Protein AF-A0AAW0D4L8-F1 (afdb_monomer_lite)

Sequence (372 aa):
MRSFDEDPLTLAIAPPPNESPEERQVREEAEAEAQRVSDEIDEQIRKERENEKKKKKPVKLLLLGQSESGKTATLKNFQLTYARNEWLQERAAWKMVIFFNLVRNVNTIMDMLSREMSAASVPPPEYIGSSDDSSEDVSDGKPLLKFKEKHRLLKLRLGPLRRIQTDLEHRLGASALEPHSTPGSTAAPFGDGSDLDGRRHPSEFYINSNNGWKSALEKVKGTMRPARADINSGSLRKIRSVDDDISEVIAGCRDDMKAIWDDSTIREMLNRSKSRIEDSPGFFLNDVERIAVTDYQPTDDDIIRARLRTLGVQEYRITLDHGRAVGQEWRLYDVGGTRSTLAQSSQLKNVEIKTARFRPISCFNEKLAEGA

InterPro domains:
  IPR001019 Guanine nucleotide binding protein, alpha subunit [PF00503] (36-341)
  IPR001019 Guanine nucleotide binding protein, alpha subunit [PR00318] (60-75)
  IPR001019 Guanine nucleotide binding protein, alpha subunit [PR00318] (296-318)
  IPR001019 Guanine nucleotide binding protein, alpha subunit [PR00318] (330-347)
  IPR001019 Guanine nucleotide binding protein, alpha subunit [PS51882] (57-372)
  IPR001019 Guanine nucleotide binding protein, alpha subunit [PTHR10218] (21-340)
  IPR001019 Guanine nucleotide binding protein, alpha subunit [SM00275] (35-371)
  IPR011025 G protein alpha subunit, helical insertion [G3DSA:1.10.400.10] (236-309)
  IPR011025 G protein alpha subunit, helical insertion [SSF47895] (89-308)
  IPR027417 P-loop containing nucleoside triphosphate hydrolase [G3DSA:3.40.50.300] (24-97)
  IPR027417 P-loop containing nucleoside triphosphate hydrolase [G3DSA:3.40.50.300] (310-341)
  IPR027417 P-loop containing nucleoside triphosphate hydrolase [SSF52540] (49-345)

Structure (mmCIF, N/CA/C/O backbone):
data_AF-A0AAW0D4L8-F1
#
_entry.id   AF-A0AAW0D4L8-F1
#
loop_
_atom_site.group_PDB
_atom_site.id
_atom_site.type_symbol
_atom_site.label_atom_id
_atom_site.label_alt_id
_atom_site.label_comp_id
_atom_site.label_asym_id
_atom_site.label_entity_id
_atom_site.label_seq_id
_atom_site.pdbx_PDB_ins_code
_atom_site.Cartn_x
_atom_site.Cartn_y
_atom_site.Cartn_z
_atom_site.occupancy
_atom_site.B_iso_or_equiv
_atom_site.auth_seq_id
_atom_site.au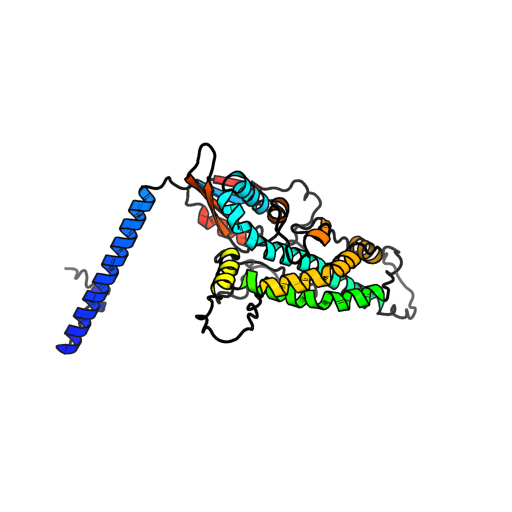th_comp_id
_atom_site.auth_asym_id
_atom_site.auth_atom_id
_atom_site.pdbx_PDB_model_num
ATOM 1 N N . MET A 1 1 ? -6.450 29.217 64.931 1.00 42.53 1 MET A N 1
ATOM 2 C CA . MET A 1 1 ? -7.614 28.742 64.153 1.00 42.53 1 MET A CA 1
ATOM 3 C C . MET A 1 1 ? -7.297 28.988 62.688 1.00 42.53 1 MET A C 1
ATOM 5 O O . MET A 1 1 ? -7.141 30.138 62.315 1.00 42.53 1 MET A O 1
ATOM 9 N N . ARG A 1 2 ? -7.014 27.923 61.927 1.00 39.25 2 ARG A N 1
ATOM 10 C CA . ARG A 1 2 ? -6.574 27.979 60.522 1.00 39.25 2 ARG A CA 1
ATOM 11 C C . ARG A 1 2 ? -7.786 28.275 59.628 1.00 39.25 2 ARG A C 1
ATOM 13 O O . ARG A 1 2 ? -8.752 27.524 59.718 1.00 39.25 2 ARG A O 1
ATOM 20 N N . SER A 1 3 ? -7.732 29.316 58.795 1.00 48.03 3 SER A N 1
ATOM 21 C CA . SER A 1 3 ? -8.667 29.503 57.676 1.00 48.03 3 SER A CA 1
ATOM 22 C C . SER A 1 3 ? -8.282 28.516 56.575 1.00 48.03 3 SER A C 1
ATOM 24 O O . SER A 1 3 ? -7.427 28.793 55.736 1.00 48.03 3 SER A O 1
ATOM 26 N N . PHE A 1 4 ? -8.815 27.307 56.685 1.00 46.78 4 PHE A N 1
ATOM 27 C CA . PHE A 1 4 ? -8.822 26.340 55.601 1.00 46.78 4 PHE A CA 1
ATOM 28 C C . PHE A 1 4 ? -9.819 26.811 54.528 1.00 46.78 4 PHE A C 1
ATOM 30 O O . PHE A 1 4 ? -10.915 27.246 54.871 1.00 46.78 4 PHE A O 1
ATOM 37 N N . ASP A 1 5 ? -9.409 26.677 53.268 1.00 48.94 5 ASP A N 1
ATOM 38 C CA . ASP A 1 5 ? -10.280 26.413 52.116 1.00 48.94 5 ASP A CA 1
ATOM 39 C C . ASP A 1 5 ? -11.125 27.561 51.528 1.00 48.94 5 ASP A C 1
ATOM 41 O O . ASP A 1 5 ? -12.344 27.458 51.442 1.00 48.94 5 ASP A O 1
ATOM 45 N N . GLU A 1 6 ? -10.488 28.596 50.970 1.00 59.12 6 GLU A N 1
ATOM 46 C CA . GLU A 1 6 ? -11.027 29.183 49.729 1.00 59.12 6 GLU A CA 1
ATOM 47 C C . GLU A 1 6 ? -10.341 28.477 48.558 1.00 59.12 6 GLU A C 1
ATOM 49 O O . GLU A 1 6 ? -9.222 28.806 48.163 1.00 59.12 6 GLU A O 1
ATOM 54 N N . ASP A 1 7 ? -10.982 27.414 48.075 1.00 71.69 7 ASP A N 1
ATOM 55 C CA . ASP A 1 7 ? -10.530 26.665 46.909 1.00 71.69 7 ASP A CA 1
ATOM 56 C C . ASP A 1 7 ? -10.407 27.625 45.703 1.00 71.69 7 ASP A C 1
ATOM 58 O O . ASP A 1 7 ? -11.381 28.309 45.368 1.00 71.69 7 ASP A O 1
ATOM 62 N N . PRO A 1 8 ? -9.241 27.715 45.034 1.00 67.62 8 PRO A N 1
ATOM 63 C CA . PRO A 1 8 ? -9.041 28.598 43.884 1.00 67.62 8 PRO A CA 1
ATOM 64 C C . PRO A 1 8 ? -10.043 28.352 42.746 1.00 67.62 8 PRO A C 1
ATOM 66 O O . PRO A 1 8 ? -10.341 29.280 41.995 1.00 67.62 8 PRO A O 1
ATOM 69 N N . LEU A 1 9 ? -10.602 27.140 42.634 1.00 58.31 9 LEU A N 1
ATOM 70 C CA . LEU A 1 9 ? -11.694 26.851 41.698 1.00 58.31 9 LEU A CA 1
ATOM 71 C C . LEU A 1 9 ? -12.998 27.552 42.098 1.00 58.31 9 LEU A C 1
ATOM 73 O O . LEU A 1 9 ? -13.718 28.039 41.234 1.00 58.31 9 LEU A O 1
ATOM 77 N N . THR A 1 10 ? -13.276 27.669 43.396 1.00 65.38 10 THR A N 1
ATOM 78 C CA . THR A 1 10 ? -14.478 28.344 43.907 1.00 65.38 10 THR A CA 1
ATOM 79 C C . THR A 1 10 ? -14.427 29.847 43.631 1.00 65.38 10 THR A C 1
ATOM 81 O O . THR A 1 10 ? -15.435 30.436 43.253 1.00 65.38 10 THR A O 1
ATOM 84 N N . LEU A 1 11 ? -13.245 30.464 43.735 1.00 65.19 11 LEU A N 1
ATOM 85 C CA . LEU A 1 11 ? -13.040 31.874 43.382 1.00 65.19 11 LEU A CA 1
ATOM 86 C C . LEU A 1 11 ? -13.100 32.125 41.867 1.00 65.19 11 LEU A C 1
ATOM 88 O O . LEU A 1 11 ? -13.545 33.188 41.445 1.00 65.19 11 LEU A O 1
ATOM 92 N N . ALA A 1 12 ? -12.677 31.158 41.047 1.00 62.28 12 ALA A N 1
ATOM 93 C CA . ALA A 1 12 ? -12.709 31.266 39.587 1.00 62.28 12 ALA A CA 1
ATOM 94 C C . ALA A 1 12 ? -14.119 31.105 38.988 1.00 62.28 12 ALA A C 1
ATOM 96 O O . ALA A 1 12 ? -14.378 31.621 37.904 1.00 62.28 12 ALA A O 1
ATOM 97 N N . ILE A 1 13 ? -15.012 30.393 39.684 1.00 67.81 13 ILE A N 1
ATOM 98 C CA . ILE A 1 13 ? -16.406 30.143 39.272 1.00 67.81 13 ILE A CA 1
ATOM 99 C C . ILE A 1 13 ? -17.373 31.134 39.960 1.00 67.81 13 ILE A C 1
ATOM 101 O O . ILE A 1 13 ? -18.566 31.164 39.666 1.00 67.81 13 ILE A O 1
ATOM 105 N N . ALA A 1 14 ? -16.878 31.974 40.877 1.00 69.44 14 ALA A N 1
ATOM 106 C CA . ALA A 1 14 ? -17.702 32.947 41.583 1.00 69.44 14 ALA A CA 1
ATOM 107 C C . ALA A 1 14 ? -18.291 34.000 40.617 1.00 69.44 14 ALA A C 1
ATOM 109 O O . ALA A 1 14 ? -17.578 34.495 39.738 1.00 69.44 14 ALA A O 1
ATOM 110 N N . PRO A 1 15 ? -19.568 34.393 40.792 1.00 69.75 15 PRO A N 1
ATOM 111 C CA . PRO A 1 15 ? -20.184 35.440 39.988 1.00 69.75 15 PRO A CA 1
ATOM 112 C C . PRO A 1 15 ? -19.391 36.755 40.056 1.00 69.75 15 PRO A C 1
ATOM 114 O O . PRO A 1 15 ? -18.914 37.119 41.139 1.00 69.75 15 PRO A O 1
ATOM 117 N N . PRO A 1 16 ? -19.286 37.518 38.953 1.00 72.50 16 PRO A N 1
ATOM 118 C CA . PRO A 1 16 ? -18.664 38.833 38.979 1.00 72.50 16 PRO A CA 1
ATOM 119 C C . PRO A 1 16 ? -19.407 39.760 39.958 1.00 72.50 16 PRO A C 1
ATOM 121 O O . PRO A 1 16 ? -20.636 39.832 39.921 1.00 72.50 16 PRO A O 1
ATOM 124 N N . PRO A 1 17 ? -18.703 40.532 40.804 1.00 67.38 17 PRO A N 1
ATOM 125 C CA . PRO A 1 17 ? -19.337 41.330 41.857 1.00 67.38 17 PRO A CA 1
ATOM 126 C C . PRO A 1 17 ? -20.242 42.477 41.357 1.00 67.38 17 PRO A C 1
ATOM 128 O O . PRO A 1 17 ? -20.988 43.030 42.158 1.00 67.38 17 PRO A O 1
ATOM 131 N N . ASN A 1 18 ? -20.208 42.818 40.060 1.00 71.94 18 ASN A N 1
ATOM 132 C CA . ASN A 1 18 ? -20.979 43.907 39.435 1.00 71.94 18 ASN A CA 1
ATOM 133 C C . ASN A 1 18 ? -21.810 43.438 38.214 1.00 71.94 18 ASN A C 1
ATOM 135 O O . ASN A 1 18 ? -21.936 44.177 37.241 1.00 71.94 18 ASN A O 1
ATOM 139 N N . GLU A 1 19 ? -22.331 42.209 38.228 1.00 73.44 19 GLU A N 1
ATOM 140 C CA . GLU A 1 19 ? -23.134 41.644 37.128 1.00 73.44 19 GLU A CA 1
ATOM 141 C C . GLU A 1 19 ? -24.542 42.278 37.050 1.00 73.44 19 GLU A C 1
ATOM 143 O O . GLU A 1 19 ? -25.237 42.415 38.063 1.00 73.44 19 GLU A O 1
ATOM 148 N N . SER A 1 20 ? -24.981 42.674 35.850 1.00 79.81 20 SER A N 1
ATOM 149 C CA . SER A 1 20 ? -26.353 43.143 35.611 1.00 79.81 20 SER A CA 1
ATOM 150 C C . SER A 1 20 ? -27.364 41.978 35.590 1.00 79.81 20 SER A C 1
ATOM 152 O O . SER A 1 20 ? -26.987 40.829 35.348 1.00 79.81 20 SER A O 1
ATOM 154 N N . PRO A 1 21 ? -28.673 42.228 35.806 1.00 79.12 21 PRO A N 1
ATOM 155 C CA . PRO A 1 21 ? -29.685 41.165 35.781 1.00 79.12 21 PRO A CA 1
ATOM 156 C C . PRO A 1 21 ? -29.756 40.391 34.454 1.00 79.12 21 PRO A C 1
ATOM 158 O O . PRO A 1 21 ? -30.092 39.209 34.463 1.00 79.12 21 PRO A O 1
ATOM 161 N N . GLU A 1 22 ? -29.436 41.044 33.333 1.00 78.31 22 GLU A N 1
ATOM 162 C CA . GLU A 1 22 ? -29.430 40.432 31.997 1.00 78.31 22 GLU A CA 1
ATOM 163 C C . GLU A 1 22 ? -28.197 39.539 31.788 1.00 78.31 22 GLU A C 1
ATOM 165 O O . GLU A 1 22 ? -28.322 38.414 31.309 1.00 78.31 22 GLU A O 1
ATOM 170 N N . GLU A 1 23 ? -27.012 39.985 32.216 1.00 78.88 23 GLU A N 1
ATOM 171 C CA . GLU A 1 23 ? -25.775 39.187 32.150 1.00 78.88 23 GLU A CA 1
ATOM 172 C C . GLU A 1 23 ? -25.870 37.924 33.016 1.00 78.88 23 GLU A C 1
ATOM 174 O O . GLU A 1 23 ? -25.444 36.846 32.595 1.00 78.88 23 GLU A O 1
ATOM 179 N N . ARG A 1 24 ? -26.532 38.034 34.174 1.00 77.19 24 ARG A N 1
ATOM 180 C CA . ARG A 1 24 ? -26.807 36.899 35.056 1.00 77.19 24 ARG A CA 1
ATOM 181 C C . ARG A 1 24 ? -27.687 35.838 34.395 1.00 77.19 24 ARG A C 1
ATOM 183 O O . ARG A 1 24 ? -27.410 34.653 34.554 1.00 77.19 24 ARG A O 1
ATOM 190 N N . GLN A 1 25 ? -28.722 36.240 33.652 1.00 80.94 25 GLN A N 1
ATOM 191 C CA . GLN A 1 25 ? -29.578 35.294 32.926 1.00 80.94 25 GLN A CA 1
ATOM 192 C C . GLN A 1 25 ? -28.802 34.547 31.842 1.00 80.94 25 GLN A C 1
ATOM 194 O O . GLN A 1 25 ? -28.893 33.328 31.772 1.00 80.94 25 GLN A O 1
ATOM 199 N N . VAL A 1 26 ? -27.985 35.249 31.052 1.00 84.12 26 VAL A N 1
ATOM 200 C CA . VAL A 1 26 ? -27.168 34.619 30.002 1.00 84.12 26 VAL A CA 1
ATOM 201 C C . VAL A 1 26 ? -26.173 33.616 30.594 1.00 84.12 26 VAL A C 1
ATOM 203 O O . VAL A 1 26 ? -25.973 32.542 30.029 1.00 84.12 26 VAL A O 1
ATOM 206 N N . ARG A 1 27 ? -25.568 33.929 31.747 1.00 81.56 27 ARG A N 1
ATOM 207 C CA . ARG A 1 27 ? -24.672 33.004 32.452 1.00 81.56 27 ARG A CA 1
ATOM 208 C C . ARG A 1 27 ? -25.416 31.788 32.998 1.00 81.56 27 ARG A C 1
ATOM 210 O O . ARG A 1 27 ? -24.957 30.674 32.779 1.00 81.56 27 ARG A O 1
ATOM 217 N N . GLU A 1 28 ? -26.552 31.985 33.666 1.00 83.19 28 GLU A N 1
ATOM 218 C CA . GLU A 1 28 ? -27.377 30.884 34.184 1.00 83.19 28 GLU A CA 1
ATOM 219 C C . GLU A 1 28 ? -27.881 29.977 33.042 1.00 83.19 28 GLU A C 1
ATOM 221 O O . GLU A 1 28 ? -27.873 28.754 33.178 1.00 83.19 28 GLU A O 1
ATOM 226 N N . GLU A 1 29 ? -28.241 30.545 31.886 1.00 85.94 29 GLU A N 1
ATOM 227 C CA . GLU A 1 29 ? -28.607 29.793 30.678 1.00 85.94 29 GLU A CA 1
ATOM 228 C C . GLU A 1 29 ? -27.419 29.018 30.091 1.00 85.94 29 GLU A C 1
ATOM 230 O O . GLU A 1 29 ? -27.564 27.844 29.744 1.00 85.94 29 GLU A O 1
ATOM 235 N N . ALA A 1 30 ? -26.232 29.629 30.024 1.00 86.25 30 ALA A N 1
ATOM 236 C CA . ALA A 1 30 ? -25.016 28.976 29.544 1.00 86.25 30 ALA A CA 1
ATOM 237 C C . ALA A 1 30 ? -24.530 27.866 30.493 1.00 86.25 30 ALA A C 1
ATOM 239 O O . ALA A 1 30 ? -24.117 26.803 30.031 1.00 86.25 30 ALA A O 1
ATOM 240 N N . GLU A 1 31 ? -24.605 28.076 31.811 1.00 85.88 31 GLU A N 1
ATOM 241 C CA . GLU A 1 31 ? -24.310 27.064 32.834 1.00 85.88 31 GLU A CA 1
ATOM 242 C C . GLU A 1 31 ? -25.312 25.902 32.749 1.00 85.88 31 GLU A C 1
ATOM 244 O O . GLU A 1 31 ? -24.909 24.738 32.783 1.00 85.88 31 GLU A O 1
ATOM 249 N N . ALA A 1 32 ? -26.604 26.191 32.554 1.00 88.44 32 ALA A N 1
ATOM 250 C CA . ALA A 1 32 ? -27.628 25.168 32.359 1.00 88.44 32 ALA A CA 1
ATOM 251 C C . ALA A 1 32 ? -27.422 24.373 31.056 1.00 88.44 32 ALA A C 1
ATOM 253 O O . ALA A 1 32 ? -27.584 23.149 31.046 1.00 88.44 32 ALA A O 1
ATOM 254 N N . GLU A 1 33 ? -27.035 25.032 29.959 1.00 89.81 33 GLU A N 1
ATOM 255 C CA . GLU A 1 33 ? -26.703 24.352 28.705 1.00 89.81 33 GLU A CA 1
ATOM 256 C C . GLU A 1 33 ? -25.435 23.499 28.842 1.00 89.81 33 GLU A C 1
ATOM 258 O O . GLU A 1 33 ? -25.432 22.344 28.410 1.00 89.81 33 GLU A O 1
ATOM 263 N N . ALA A 1 34 ? -24.390 24.017 29.493 1.00 87.19 34 ALA A N 1
ATOM 264 C CA . ALA A 1 34 ? -23.160 23.279 29.761 1.00 87.19 34 ALA A CA 1
ATOM 265 C C . ALA A 1 34 ? -23.415 22.049 30.645 1.00 87.19 34 ALA A C 1
ATOM 267 O O . ALA A 1 34 ? -22.921 20.964 30.333 1.00 87.19 34 ALA A O 1
ATOM 268 N N . GLN A 1 35 ? -24.237 22.185 31.691 1.00 88.38 35 GLN A N 1
ATOM 269 C CA . GLN A 1 35 ? -24.635 21.063 32.540 1.00 88.38 35 GLN A CA 1
ATOM 270 C C . GLN A 1 35 ? -25.405 20.013 31.734 1.00 88.38 35 GLN A C 1
ATOM 272 O O . GLN A 1 35 ? -25.097 18.829 31.829 1.00 88.38 35 GLN A O 1
ATOM 277 N N . ARG A 1 36 ? -26.340 20.433 30.870 1.00 93.94 36 ARG A N 1
ATOM 278 C CA . ARG A 1 36 ? -27.078 19.516 29.988 1.00 93.94 36 ARG A CA 1
ATOM 279 C C . ARG A 1 36 ? -26.142 18.747 29.048 1.00 93.94 36 ARG A C 1
ATOM 281 O O . ARG A 1 36 ? -26.317 17.544 28.876 1.00 93.94 36 ARG A O 1
ATOM 288 N N . VAL A 1 37 ? -25.157 19.421 28.447 1.00 92.62 37 VAL A N 1
ATOM 289 C CA . VAL A 1 37 ? -24.149 18.775 27.587 1.00 92.62 37 VAL A CA 1
ATOM 290 C C . VAL A 1 37 ? -23.281 17.803 28.394 1.00 92.62 37 VAL A C 1
ATOM 292 O O . VAL A 1 37 ? -23.029 16.693 27.928 1.00 92.62 37 VAL A O 1
ATOM 295 N N . SER A 1 38 ? -22.858 18.178 29.606 1.00 92.00 38 SER A N 1
ATOM 296 C CA . SER A 1 38 ? -22.090 17.298 30.498 1.00 92.00 38 SER A CA 1
ATOM 297 C C . SER A 1 38 ? -22.877 16.041 30.864 1.00 92.00 38 SER A C 1
ATOM 299 O O . SER A 1 38 ? -22.356 14.935 30.728 1.00 92.00 38 SER A O 1
ATOM 301 N N . ASP A 1 39 ? -24.143 16.194 31.257 1.00 93.19 39 ASP A N 1
ATOM 302 C CA . ASP A 1 39 ? -25.018 15.079 31.622 1.00 93.19 39 ASP A CA 1
ATOM 303 C C . ASP A 1 39 ? -25.246 14.131 30.431 1.00 93.19 39 ASP A C 1
ATOM 305 O O . ASP A 1 39 ? -25.254 12.907 30.593 1.00 93.19 39 ASP A O 1
ATOM 309 N N . GLU A 1 40 ? -25.386 14.674 29.215 1.00 94.56 40 GLU A N 1
ATOM 310 C CA . GLU A 1 40 ? -25.509 13.875 27.993 1.00 94.56 40 GLU A CA 1
ATOM 311 C C . GLU A 1 40 ? -24.220 13.097 27.683 1.00 94.56 40 GLU A C 1
ATOM 313 O O . GLU A 1 40 ? -24.280 11.905 27.361 1.00 94.56 40 GLU A O 1
ATOM 318 N N . ILE A 1 41 ? -23.051 13.728 27.827 1.00 92.31 41 ILE A N 1
ATOM 319 C CA . ILE A 1 41 ? -21.749 13.066 27.666 1.00 92.31 41 ILE A CA 1
ATOM 320 C C . ILE A 1 41 ? -21.588 11.947 28.702 1.00 92.31 41 ILE A C 1
ATOM 322 O O . ILE A 1 41 ? -21.221 10.823 28.346 1.00 92.31 41 ILE A O 1
ATOM 326 N N . ASP A 1 42 ? -21.907 12.209 29.968 1.00 92.25 42 ASP A N 1
ATOM 327 C CA . ASP A 1 42 ? -21.822 11.216 31.039 1.00 92.25 42 ASP A CA 1
ATOM 328 C C . ASP A 1 42 ? -22.777 10.040 30.801 1.00 92.25 42 ASP A C 1
ATOM 330 O O . ASP A 1 42 ? -22.412 8.874 31.015 1.00 92.25 42 ASP A O 1
ATOM 334 N N . GLU A 1 43 ? -23.984 10.302 30.290 1.00 93.62 43 GLU A N 1
ATOM 335 C CA . GLU A 1 43 ? -24.916 9.246 29.907 1.00 93.62 43 GLU A CA 1
ATOM 336 C C . GLU A 1 43 ? -24.373 8.402 28.741 1.00 93.62 43 GLU A C 1
ATOM 338 O O . GLU A 1 43 ? -24.478 7.167 28.777 1.00 93.62 43 GLU A O 1
ATOM 343 N N . GLN A 1 44 ? -23.759 9.031 27.732 1.00 91.25 44 GLN A N 1
ATOM 344 C CA . GLN A 1 44 ? -23.108 8.331 26.619 1.00 91.25 44 GLN A CA 1
ATOM 345 C C . GLN A 1 44 ? -21.951 7.451 27.107 1.00 91.25 44 GLN A C 1
ATOM 347 O O . GLN A 1 44 ? -21.917 6.261 26.781 1.00 91.25 44 GLN A O 1
ATOM 352 N N . ILE A 1 45 ? -21.066 7.978 27.960 1.00 90.12 45 ILE A N 1
ATOM 353 C CA . ILE A 1 45 ? -19.947 7.229 28.555 1.00 90.12 45 ILE A CA 1
ATOM 354 C C . ILE A 1 45 ? -20.466 6.047 29.381 1.00 90.12 45 ILE A C 1
ATOM 356 O O . ILE A 1 45 ? -19.914 4.941 29.325 1.00 90.12 45 ILE A O 1
ATOM 360 N N . ARG A 1 46 ? -21.544 6.242 30.152 1.00 89.19 46 ARG A N 1
ATOM 361 C CA . ARG A 1 46 ? -22.166 5.167 30.936 1.00 89.19 46 ARG A CA 1
ATOM 362 C C . ARG A 1 46 ? -22.709 4.064 30.029 1.00 89.19 46 ARG A C 1
ATOM 364 O O . ARG A 1 46 ? -22.404 2.893 30.265 1.00 89.19 46 ARG A O 1
ATOM 371 N N . LYS A 1 47 ? -23.468 4.424 28.987 1.00 88.50 47 LYS A N 1
ATOM 372 C CA . LYS A 1 47 ? -23.996 3.471 27.993 1.00 88.50 47 LYS A CA 1
ATOM 373 C C . LYS A 1 47 ? -22.864 2.720 27.290 1.00 88.50 47 LYS A C 1
ATOM 375 O O . LYS A 1 47 ? -22.957 1.504 27.115 1.00 88.50 47 LYS A O 1
ATOM 380 N N . GLU A 1 48 ? -21.780 3.404 26.931 1.00 83.31 48 GLU A N 1
ATOM 381 C CA . GLU A 1 48 ? -20.605 2.786 26.316 1.00 83.31 48 GLU A CA 1
ATOM 382 C C . GLU A 1 48 ? -19.940 1.780 27.262 1.00 83.31 48 GLU A C 1
ATOM 384 O O . GLU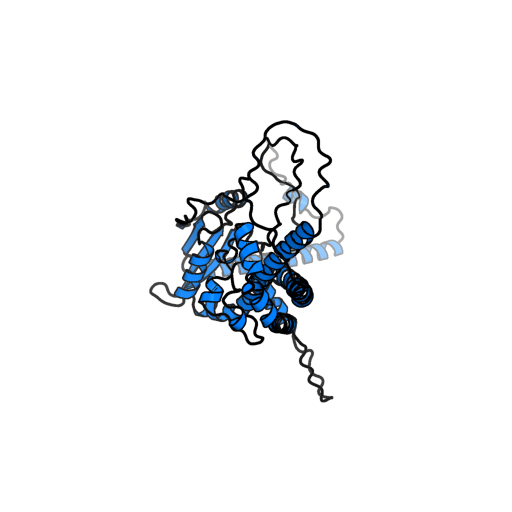 A 1 48 ? -19.778 0.618 26.885 1.00 83.31 48 GLU A O 1
ATOM 389 N N . ARG A 1 49 ? -19.679 2.151 28.525 1.00 82.19 49 ARG A N 1
ATOM 390 C CA . ARG A 1 49 ? -19.134 1.223 29.536 1.00 82.19 49 ARG A CA 1
ATOM 391 C C . ARG A 1 49 ? -20.028 0.011 29.765 1.00 82.19 49 ARG A C 1
ATOM 393 O O . ARG A 1 49 ? -19.523 -1.094 29.954 1.00 82.19 49 ARG A O 1
ATOM 400 N N . GLU A 1 50 ? -21.345 0.187 29.810 1.00 83.25 50 GLU A N 1
ATOM 401 C CA . GLU A 1 50 ? -22.280 -0.932 29.967 1.00 83.25 50 GLU A CA 1
ATOM 402 C C . GLU A 1 50 ? -22.247 -1.874 28.761 1.00 83.25 50 GLU A C 1
ATOM 404 O O . GLU A 1 50 ? -22.245 -3.097 28.927 1.00 83.25 50 GLU A O 1
ATOM 409 N N . ASN A 1 51 ? -22.161 -1.321 27.553 1.00 78.56 51 ASN A N 1
ATOM 410 C CA . ASN A 1 51 ? -22.003 -2.101 26.332 1.00 78.56 51 ASN A CA 1
ATOM 411 C C . ASN A 1 51 ? -20.642 -2.805 26.271 1.00 78.56 51 ASN A C 1
ATOM 413 O O . ASN A 1 51 ? -20.574 -3.952 25.833 1.00 78.56 51 ASN A O 1
ATOM 417 N N . GLU A 1 52 ? -19.567 -2.179 26.749 1.00 73.81 52 GLU A N 1
ATOM 418 C CA . GLU A 1 52 ? -18.249 -2.808 26.869 1.00 73.81 52 GLU A CA 1
ATOM 419 C C . GLU A 1 52 ? -18.234 -3.939 27.900 1.00 73.81 52 GLU A C 1
ATOM 421 O O . GLU A 1 52 ? -17.666 -4.995 27.632 1.00 73.81 52 GLU A O 1
ATOM 426 N N . LYS A 1 53 ? -18.910 -3.773 29.045 1.00 75.12 53 LYS A N 1
ATOM 427 C CA . LYS A 1 53 ? -19.042 -4.827 30.069 1.00 75.12 53 LYS A CA 1
ATOM 428 C C . LYS A 1 53 ? -19.790 -6.059 29.556 1.00 75.12 53 LYS A C 1
ATOM 430 O O . LYS A 1 53 ? -19.507 -7.166 30.004 1.00 75.12 53 LYS A O 1
ATOM 435 N N . LYS A 1 54 ? -20.743 -5.873 28.635 1.00 75.94 54 LYS A N 1
ATOM 436 C CA . LYS A 1 54 ? -21.485 -6.968 27.984 1.00 75.94 54 LYS A CA 1
ATOM 437 C C . LYS A 1 54 ? -20.648 -7.707 26.932 1.00 75.94 54 LYS A C 1
ATOM 439 O O . LYS A 1 54 ? -20.953 -8.856 26.616 1.00 75.94 54 LYS A O 1
ATOM 444 N N . LYS A 1 55 ? -19.606 -7.077 26.379 1.00 75.44 55 LYS A N 1
ATOM 445 C CA . LYS A 1 55 ? -18.716 -7.693 25.387 1.00 75.44 55 LYS A CA 1
ATOM 446 C C . LYS A 1 55 ? -17.684 -8.587 26.076 1.00 75.44 55 LYS A C 1
ATOM 448 O O . LYS A 1 55 ? -17.203 -8.305 27.171 1.00 75.44 55 LYS A O 1
ATOM 453 N N . LYS A 1 56 ? -17.303 -9.681 25.409 1.00 79.00 56 LYS A N 1
ATOM 454 C CA . LYS A 1 56 ? -16.156 -10.487 25.847 1.00 79.00 56 LYS A CA 1
ATOM 455 C C . LYS A 1 56 ? -14.903 -9.613 25.803 1.00 79.00 56 LYS A C 1
ATOM 457 O O . LYS A 1 56 ? -14.692 -8.900 24.824 1.00 79.00 56 LYS A O 1
ATOM 462 N N . LYS A 1 57 ? -14.064 -9.686 26.843 1.00 83.56 57 LYS A N 1
ATOM 463 C CA . LYS A 1 57 ? -12.793 -8.947 26.876 1.00 83.56 57 LYS A CA 1
ATOM 464 C C . LYS A 1 57 ? -11.961 -9.300 25.631 1.00 83.56 57 LYS A C 1
ATOM 466 O O . LYS A 1 57 ? -11.835 -10.490 25.330 1.00 83.56 57 LYS A O 1
ATOM 471 N N . PRO A 1 58 ? -11.404 -8.313 24.910 1.00 87.25 58 PRO A N 1
ATOM 472 C CA . PRO A 1 58 ? -10.619 -8.572 23.711 1.00 87.25 58 PRO A CA 1
ATOM 473 C C . PRO A 1 58 ? -9.309 -9.284 24.053 1.00 87.25 58 PRO A C 1
ATOM 475 O O . PRO A 1 58 ? -8.667 -8.976 25.061 1.00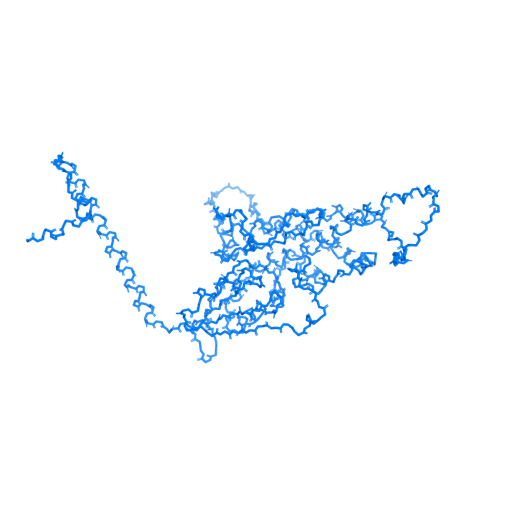 87.25 58 PRO A O 1
ATOM 478 N N . VAL A 1 59 ? -8.875 -10.196 23.184 1.00 89.38 59 VAL A N 1
ATOM 479 C CA . VAL A 1 59 ? -7.549 -10.818 23.284 1.00 89.38 59 VAL A CA 1
ATOM 480 C C . VAL A 1 59 ? -6.528 -9.866 22.674 1.00 89.38 59 VAL A C 1
ATOM 482 O O . VAL A 1 59 ? -6.623 -9.531 21.497 1.00 89.38 59 VAL A O 1
ATOM 485 N N . LYS A 1 60 ? -5.546 -9.426 23.460 1.00 88.81 60 LYS A N 1
ATOM 486 C CA . LYS A 1 60 ? -4.518 -8.479 23.010 1.00 88.81 60 LYS A CA 1
ATOM 487 C C . LYS A 1 60 ? -3.209 -9.204 22.700 1.00 88.81 60 LYS A C 1
ATOM 489 O O . LYS A 1 60 ? -2.704 -9.952 23.541 1.00 88.81 60 LYS A O 1
ATOM 494 N N . LEU A 1 61 ? -2.660 -8.971 21.508 1.00 88.44 61 LEU A N 1
ATOM 495 C CA . LEU A 1 61 ? -1.416 -9.578 21.031 1.00 88.44 61 LEU A CA 1
ATOM 496 C C . LEU A 1 61 ? -0.463 -8.504 20.491 1.00 88.44 61 LEU A C 1
ATOM 498 O O . LEU A 1 61 ? -0.799 -7.782 19.561 1.00 88.44 61 LEU A O 1
ATOM 502 N N . LEU A 1 62 ? 0.741 -8.427 21.047 1.00 86.56 62 LEU A N 1
ATOM 503 C CA . LEU A 1 62 ? 1.816 -7.548 20.595 1.00 86.56 62 LEU A CA 1
ATOM 504 C C . LEU A 1 62 ? 2.790 -8.322 19.707 1.00 86.56 62 LEU A C 1
ATOM 506 O O . LEU A 1 62 ? 3.350 -9.334 20.137 1.00 86.56 62 LEU A O 1
ATOM 510 N N . LEU A 1 63 ? 3.015 -7.835 18.489 1.00 85.38 63 LEU A N 1
ATOM 511 C CA . LEU A 1 63 ? 3.980 -8.395 17.548 1.00 85.38 63 LEU A CA 1
ATOM 512 C C . LEU A 1 63 ? 5.286 -7.595 17.636 1.00 85.38 63 LEU A C 1
ATOM 514 O O . LEU A 1 63 ? 5.324 -6.405 17.329 1.00 85.38 63 LEU A O 1
ATOM 518 N N . LEU A 1 64 ? 6.371 -8.255 18.044 1.00 82.12 64 LEU A N 1
ATOM 519 C CA . LEU A 1 64 ? 7.706 -7.662 18.161 1.00 82.12 64 LEU A CA 1
ATOM 520 C C . LEU A 1 64 ? 8.703 -8.379 17.253 1.00 82.12 64 LEU A C 1
ATOM 522 O O . LEU A 1 64 ? 8.653 -9.593 17.092 1.00 82.12 64 LEU A O 1
ATOM 526 N N . GLY A 1 65 ? 9.648 -7.640 16.685 1.00 75.00 65 GLY A N 1
ATOM 527 C CA . GLY A 1 65 ? 10.685 -8.188 15.811 1.00 75.00 65 GLY A CA 1
ATOM 528 C C . GLY A 1 65 ? 11.320 -7.094 14.964 1.00 75.00 65 GLY A C 1
ATOM 529 O O . GLY A 1 65 ? 10.734 -6.020 14.814 1.00 75.00 65 GLY A O 1
ATOM 530 N N . GLN A 1 66 ? 12.486 -7.371 14.385 1.00 73.81 66 GLN A N 1
ATOM 531 C CA . GLN A 1 66 ? 13.163 -6.453 13.460 1.00 73.81 66 GLN A CA 1
ATOM 532 C C . GLN A 1 66 ? 12.290 -6.105 12.242 1.00 73.81 66 GLN A C 1
ATOM 534 O O . GLN A 1 66 ? 11.273 -6.770 11.979 1.00 73.81 66 GLN A O 1
ATOM 539 N N . SER A 1 67 ? 12.659 -5.063 11.493 1.00 69.94 67 SER A N 1
ATOM 540 C CA . SER A 1 67 ? 12.068 -4.825 10.171 1.00 69.94 67 SER A CA 1
ATOM 541 C C . SER A 1 67 ? 12.153 -6.107 9.340 1.00 69.94 67 SER A C 1
ATOM 543 O O . SER A 1 67 ? 13.121 -6.850 9.442 1.00 69.94 67 SER A O 1
ATOM 545 N N . GLU A 1 68 ? 11.094 -6.410 8.584 1.00 72.88 68 GLU A N 1
ATOM 546 C CA . GLU A 1 68 ? 11.074 -7.543 7.633 1.00 72.88 68 GLU A CA 1
ATOM 547 C C . GLU A 1 68 ? 11.082 -8.947 8.253 1.00 72.88 68 GLU A C 1
ATOM 549 O O . GLU A 1 68 ? 11.060 -9.943 7.547 1.00 72.88 68 GLU A O 1
ATOM 554 N N . SER A 1 69 ? 10.945 -9.056 9.575 1.00 77.31 69 SER A N 1
ATOM 555 C CA . SER A 1 69 ? 10.820 -10.340 10.287 1.00 77.31 69 SER A CA 1
ATOM 556 C C . SER A 1 69 ? 9.522 -11.132 10.031 1.00 77.31 69 SER A C 1
ATOM 558 O O . SER A 1 69 ? 9.337 -12.193 10.620 1.00 77.31 69 SER A O 1
ATOM 560 N N . GLY A 1 70 ? 8.604 -10.630 9.195 1.00 79.88 70 GLY A N 1
ATOM 561 C CA . GLY A 1 70 ? 7.345 -11.315 8.859 1.00 79.88 70 GLY A CA 1
ATOM 562 C C . GLY A 1 70 ? 6.147 -11.022 9.776 1.00 79.88 70 GLY A C 1
ATOM 563 O O . GLY A 1 70 ? 5.119 -11.692 9.665 1.00 79.88 70 GLY A O 1
ATOM 564 N N . LYS A 1 71 ? 6.228 -10.008 10.653 1.00 83.94 71 LYS A N 1
ATOM 565 C CA . LYS A 1 71 ? 5.121 -9.592 11.547 1.00 83.94 71 LYS A CA 1
ATOM 566 C C . LYS A 1 71 ? 3.828 -9.296 10.787 1.00 83.94 71 LYS A C 1
ATOM 568 O O . LYS A 1 71 ? 2.811 -9.949 11.003 1.00 83.94 71 LYS A O 1
ATOM 573 N N . THR A 1 72 ? 3.896 -8.355 9.848 1.00 83.56 72 THR A N 1
ATOM 574 C CA . THR A 1 72 ? 2.747 -7.923 9.047 1.00 83.56 72 THR A CA 1
ATOM 575 C C . THR A 1 72 ? 2.217 -9.059 8.166 1.00 83.56 72 THR A C 1
ATOM 577 O O . THR A 1 72 ? 1.009 -9.201 8.021 1.00 83.56 72 THR A O 1
ATOM 580 N N . ALA A 1 73 ? 3.091 -9.924 7.635 1.00 85.12 73 ALA A N 1
ATOM 581 C CA . ALA A 1 73 ? 2.669 -11.110 6.885 1.00 85.12 73 ALA A CA 1
ATOM 582 C C . ALA A 1 73 ? 1.873 -12.087 7.768 1.00 85.12 73 ALA A C 1
ATOM 584 O O . ALA A 1 73 ? 0.830 -12.592 7.362 1.00 85.12 73 ALA A O 1
ATOM 585 N N . THR A 1 74 ? 2.310 -12.295 9.012 1.00 87.38 74 THR A N 1
ATOM 586 C CA . THR A 1 74 ? 1.589 -13.136 9.979 1.00 87.38 74 THR A CA 1
ATOM 587 C C . THR A 1 74 ? 0.249 -12.527 10.371 1.00 87.38 74 THR A C 1
ATOM 589 O O . THR A 1 74 ? -0.740 -13.246 10.474 1.00 87.38 74 THR A O 1
ATOM 592 N N . LEU A 1 75 ? 0.193 -11.204 10.534 1.00 88.06 75 LEU A N 1
ATOM 593 C CA . LEU A 1 75 ? -1.053 -10.486 10.785 1.00 88.06 75 LEU A CA 1
ATOM 594 C C . LEU A 1 75 ? -2.051 -10.666 9.635 1.00 88.06 75 LEU A C 1
ATOM 596 O O . LEU A 1 75 ? -3.210 -10.997 9.875 1.00 88.06 75 LEU A O 1
ATOM 600 N N . LYS A 1 76 ? -1.595 -10.527 8.387 1.00 88.62 76 LYS A N 1
ATOM 601 C CA . LYS A 1 76 ? -2.426 -10.768 7.201 1.00 88.62 76 LYS A CA 1
ATOM 602 C C . LYS A 1 76 ? -2.899 -12.215 7.110 1.00 88.62 76 LYS A C 1
ATOM 604 O O . LYS A 1 76 ? -4.073 -12.447 6.862 1.00 88.62 76 LYS A O 1
ATOM 609 N N . ASN A 1 77 ? -2.027 -13.188 7.379 1.00 89.44 77 ASN A N 1
ATOM 610 C CA . ASN A 1 77 ? -2.415 -14.601 7.422 1.00 89.44 77 ASN A CA 1
ATOM 611 C C . ASN A 1 77 ? -3.449 -14.879 8.521 1.00 89.44 77 ASN A C 1
ATOM 613 O O . ASN A 1 77 ? -4.376 -15.665 8.318 1.00 89.44 77 ASN A O 1
ATOM 617 N N . PHE A 1 78 ? -3.331 -14.211 9.671 1.00 89.50 78 PHE A N 1
ATOM 618 C CA . PHE A 1 78 ? -4.322 -14.295 10.738 1.00 89.50 78 PHE A CA 1
ATOM 619 C C . PHE A 1 78 ? -5.683 -13.747 10.279 1.00 89.50 78 PHE A C 1
ATOM 621 O O . PHE A 1 78 ? -6.695 -14.423 10.453 1.00 89.50 78 PHE A O 1
ATOM 628 N N . GLN A 1 79 ? -5.713 -12.577 9.630 1.00 87.88 79 GLN A N 1
ATOM 629 C CA . GLN A 1 79 ? -6.937 -12.013 9.043 1.00 87.88 79 GLN A CA 1
ATOM 630 C C . GLN A 1 79 ? -7.539 -12.937 7.982 1.00 87.88 79 GLN A C 1
ATOM 632 O O . GLN A 1 79 ? -8.717 -13.271 8.059 1.00 87.88 79 GLN A O 1
ATOM 637 N N . LEU A 1 80 ? -6.723 -13.418 7.042 1.00 89.00 80 LEU A N 1
ATOM 638 C CA . LEU A 1 80 ? -7.144 -14.334 5.985 1.00 89.00 80 LEU A CA 1
ATOM 639 C C . LEU A 1 80 ? -7.817 -15.598 6.544 1.00 89.00 80 LEU A C 1
ATOM 641 O O . LEU A 1 80 ? -8.828 -16.050 6.008 1.00 89.00 80 LEU A O 1
ATOM 645 N N . THR A 1 81 ? -7.259 -16.156 7.619 1.00 88.81 81 THR A N 1
ATOM 646 C CA . THR A 1 81 ? -7.736 -17.409 8.221 1.00 88.81 81 THR A CA 1
ATOM 647 C C . THR A 1 81 ? -8.996 -17.201 9.059 1.00 88.81 81 THR A C 1
ATOM 649 O O . THR A 1 81 ? -9.902 -18.032 9.025 1.00 88.81 81 THR A O 1
ATOM 652 N N . TYR A 1 82 ? -9.061 -16.118 9.839 1.00 88.69 82 TYR A N 1
ATOM 653 C CA . TYR A 1 82 ? -10.071 -15.985 10.890 1.00 88.69 82 TYR A CA 1
ATOM 654 C C . TYR A 1 82 ? -11.100 -14.871 10.683 1.00 88.69 82 TYR A C 1
ATOM 656 O O . TYR A 1 82 ? -12.155 -14.945 11.306 1.00 88.69 82 TYR A O 1
ATOM 664 N N . ALA A 1 83 ? -10.843 -13.900 9.809 1.00 88.56 83 ALA A N 1
ATOM 665 C CA . ALA A 1 83 ? -11.724 -12.767 9.511 1.00 88.56 83 ALA A CA 1
ATOM 666 C C . ALA A 1 83 ? -11.905 -12.613 7.994 1.00 88.56 83 ALA A C 1
ATOM 668 O O . ALA A 1 83 ? -11.512 -11.620 7.373 1.00 88.56 83 ALA A O 1
ATOM 669 N N . ARG A 1 84 ? -12.454 -13.659 7.365 1.00 89.50 84 ARG A N 1
ATOM 670 C CA . ARG A 1 84 ? -12.543 -13.758 5.905 1.00 89.50 84 ARG A CA 1
ATOM 671 C C . ARG A 1 84 ? -13.495 -12.717 5.325 1.00 89.50 84 ARG A C 1
ATOM 673 O O . ARG A 1 84 ? -13.242 -12.238 4.223 1.00 89.50 84 ARG A O 1
ATOM 680 N N . ASN A 1 85 ? -14.556 -12.348 6.040 1.00 87.00 85 ASN A N 1
ATOM 681 C CA . ASN A 1 85 ? -15.517 -11.366 5.543 1.00 87.00 85 ASN A CA 1
ATOM 682 C C . ASN A 1 85 ? -14.883 -9.975 5.453 1.00 87.00 85 ASN A C 1
ATOM 684 O O . ASN A 1 85 ? -14.964 -9.336 4.406 1.00 87.00 85 ASN A O 1
ATOM 688 N N . GLU A 1 86 ? -14.201 -9.547 6.518 1.00 84.25 86 GLU A N 1
ATOM 689 C CA . GLU A 1 86 ? -13.453 -8.285 6.553 1.00 84.25 86 GLU A CA 1
ATOM 690 C C . GLU A 1 86 ? -12.359 -8.275 5.475 1.00 84.25 86 GLU A C 1
ATOM 692 O O . GLU A 1 86 ? -12.275 -7.348 4.672 1.00 84.25 86 GLU A O 1
ATOM 697 N N . TRP A 1 87 ? -11.600 -9.370 5.353 1.00 87.00 87 TRP A N 1
ATOM 698 C CA . TRP A 1 87 ? -10.579 -9.527 4.314 1.00 87.00 87 TRP A CA 1
ATOM 699 C C . TRP A 1 87 ? -11.125 -9.330 2.891 1.00 87.00 87 TRP A C 1
ATOM 701 O O . TRP A 1 87 ? -10.504 -8.663 2.060 1.00 87.00 87 TRP A O 1
ATOM 711 N N . LEU A 1 88 ? -12.293 -9.909 2.589 1.00 87.56 88 LEU A N 1
ATOM 712 C CA . LEU A 1 88 ? -12.929 -9.780 1.277 1.00 87.56 88 LEU A CA 1
ATOM 713 C C . LEU A 1 88 ? -13.435 -8.359 1.009 1.00 87.56 88 LEU A C 1
ATOM 715 O O . LEU A 1 88 ? -13.326 -7.894 -0.124 1.00 87.56 88 LEU A O 1
ATOM 719 N N . GLN A 1 89 ? -13.950 -7.667 2.027 1.00 85.81 89 GLN A N 1
ATOM 720 C CA . GLN A 1 89 ? -14.403 -6.277 1.905 1.00 85.81 89 GLN A CA 1
ATOM 721 C C . GLN A 1 89 ? -13.234 -5.330 1.602 1.00 85.81 89 GLN A C 1
ATOM 723 O O . GLN A 1 89 ? -13.350 -4.437 0.763 1.00 85.81 89 GLN A O 1
ATOM 728 N N . GLU A 1 90 ? -12.076 -5.576 2.214 1.00 85.31 90 GLU A N 1
ATOM 729 C CA . GLU A 1 90 ? -10.877 -4.752 2.041 1.00 85.31 90 GLU A CA 1
ATOM 730 C C . GLU A 1 90 ? -10.086 -5.054 0.763 1.00 85.31 90 GLU A C 1
ATOM 732 O O . GLU A 1 90 ? -9.217 -4.274 0.366 1.00 85.31 90 GLU A O 1
ATOM 737 N N . ARG A 1 91 ? -10.373 -6.173 0.090 1.00 88.31 91 ARG A N 1
ATOM 738 C CA . ARG A 1 91 ? -9.651 -6.650 -1.101 1.00 88.31 91 ARG A CA 1
ATOM 739 C C . ARG A 1 91 ? -9.473 -5.573 -2.171 1.00 88.31 91 ARG A C 1
ATOM 741 O O . ARG A 1 91 ? -8.396 -5.453 -2.750 1.00 88.31 91 ARG A O 1
ATOM 748 N N . ALA A 1 92 ? -10.508 -4.772 -2.416 1.00 86.69 92 ALA A N 1
ATOM 749 C CA . ALA A 1 92 ? -10.455 -3.702 -3.408 1.00 86.69 92 ALA A CA 1
ATOM 750 C C . ALA A 1 92 ? -9.483 -2.574 -3.011 1.00 86.69 92 ALA A C 1
ATOM 752 O O . ALA A 1 92 ? -8.792 -2.035 -3.874 1.00 86.69 92 ALA A O 1
ATOM 753 N N . ALA A 1 93 ? -9.377 -2.249 -1.718 1.00 86.94 93 ALA A N 1
ATOM 754 C CA . ALA A 1 93 ? -8.476 -1.207 -1.221 1.00 86.94 93 ALA A CA 1
ATOM 755 C C . ALA A 1 93 ? -6.996 -1.588 -1.407 1.00 86.94 93 ALA A C 1
ATOM 757 O O . ALA A 1 93 ? -6.157 -0.731 -1.689 1.00 86.94 93 ALA A O 1
ATOM 758 N N . TRP A 1 94 ? -6.673 -2.884 -1.336 1.00 90.88 94 TRP A N 1
ATOM 759 C CA . TRP A 1 94 ? -5.316 -3.386 -1.569 1.00 90.88 94 TRP A CA 1
ATOM 760 C C . TRP A 1 94 ? -4.822 -3.202 -3.007 1.00 90.88 94 TRP A C 1
ATOM 762 O O . TRP A 1 94 ? -3.609 -3.189 -3.221 1.00 90.88 94 TRP A O 1
ATOM 772 N N . LYS A 1 95 ? -5.715 -2.996 -3.988 1.00 93.06 95 LYS A N 1
ATOM 773 C CA . LYS A 1 95 ? -5.330 -2.755 -5.390 1.00 93.06 95 LYS A CA 1
ATOM 774 C C . LYS A 1 95 ? -4.344 -1.591 -5.507 1.00 93.06 95 LYS A C 1
ATOM 776 O O . LYS A 1 95 ? -3.297 -1.739 -6.130 1.00 93.06 95 LYS A O 1
ATOM 781 N N . MET A 1 96 ? -4.636 -0.467 -4.850 1.00 92.31 96 MET A N 1
ATOM 782 C CA . MET A 1 96 ? -3.788 0.731 -4.903 1.00 92.31 96 MET A CA 1
ATOM 783 C C . MET A 1 96 ? -2.436 0.527 -4.215 1.00 92.31 96 MET A C 1
ATOM 785 O O . MET A 1 96 ? -1.428 1.071 -4.654 1.00 92.31 96 MET A O 1
ATOM 789 N N . VAL A 1 97 ? -2.388 -0.306 -3.176 1.00 93.06 97 VAL A N 1
ATOM 790 C CA . VAL A 1 97 ? -1.136 -0.672 -2.501 1.00 93.06 97 VAL A CA 1
ATOM 791 C C . VAL A 1 97 ? -0.245 -1.517 -3.406 1.00 93.06 97 VAL A C 1
ATOM 793 O O . VAL A 1 97 ? 0.951 -1.264 -3.514 1.00 93.06 97 VAL A O 1
ATOM 796 N N . ILE A 1 98 ? -0.831 -2.508 -4.077 1.00 96.19 98 ILE A N 1
ATOM 797 C CA . ILE A 1 98 ? -0.106 -3.389 -4.998 1.00 96.19 98 ILE A CA 1
ATOM 798 C C . ILE A 1 98 ? 0.410 -2.588 -6.195 1.00 96.19 98 ILE A C 1
ATOM 800 O O . ILE A 1 98 ? 1.569 -2.730 -6.578 1.00 96.19 98 ILE A O 1
ATOM 804 N N . PHE A 1 99 ? -0.414 -1.687 -6.731 1.00 97.06 99 PHE A N 1
ATOM 805 C CA . PHE A 1 99 ? 0.003 -0.740 -7.763 1.00 97.06 99 PHE A CA 1
ATOM 806 C C . PHE A 1 99 ? 1.146 0.152 -7.291 1.00 97.06 99 PHE A C 1
ATOM 808 O O . PHE A 1 99 ? 2.130 0.299 -8.010 1.00 97.06 99 PHE A O 1
ATOM 815 N N . PHE A 1 100 ? 1.072 0.679 -6.068 1.00 95.75 100 PHE A N 1
ATOM 816 C CA . PHE A 1 100 ? 2.158 1.465 -5.491 1.00 95.75 100 PHE A CA 1
ATOM 817 C C . PHE A 1 100 ? 3.458 0.661 -5.410 1.00 95.75 100 PHE A C 1
ATOM 819 O O . PHE A 1 100 ? 4.507 1.154 -5.819 1.00 95.75 100 PHE A O 1
ATOM 826 N N . ASN A 1 101 ? 3.397 -0.587 -4.940 1.00 96.00 101 ASN A N 1
ATOM 827 C CA . ASN A 1 101 ? 4.571 -1.449 -4.870 1.00 96.00 101 ASN A CA 1
ATOM 828 C C . ASN A 1 101 ? 5.169 -1.731 -6.255 1.00 96.00 101 ASN A C 1
ATOM 830 O O . ASN A 1 101 ? 6.362 -1.498 -6.447 1.00 96.00 101 ASN A O 1
ATOM 834 N N . LEU A 1 102 ? 4.340 -2.123 -7.229 1.00 97.62 102 LEU A N 1
ATOM 835 C CA . LEU A 1 102 ? 4.762 -2.374 -8.609 1.00 97.62 102 LEU A CA 1
ATOM 836 C C . LEU A 1 102 ? 5.439 -1.143 -9.228 1.00 97.62 102 LEU A C 1
ATOM 838 O O . LEU A 1 102 ? 6.568 -1.225 -9.714 1.00 97.62 102 LEU A O 1
ATOM 842 N N . VAL A 1 103 ? 4.768 0.009 -9.175 1.00 97.38 103 VAL A N 1
ATOM 843 C CA . VAL A 1 103 ? 5.264 1.271 -9.738 1.00 97.38 103 VAL A CA 1
ATOM 844 C C . VAL A 1 103 ? 6.575 1.685 -9.073 1.00 97.38 103 VAL A C 1
ATOM 846 O O . VAL A 1 103 ? 7.520 2.092 -9.750 1.00 97.38 103 VAL A O 1
ATOM 849 N N . ARG A 1 104 ? 6.674 1.528 -7.751 1.00 95.00 104 ARG A N 1
ATOM 850 C CA . ARG A 1 104 ? 7.899 1.819 -7.008 1.00 95.00 104 ARG A CA 1
ATOM 851 C C . ARG A 1 104 ? 9.046 0.880 -7.390 1.00 95.00 104 ARG A C 1
ATOM 853 O O . ARG A 1 104 ? 10.176 1.356 -7.525 1.00 95.00 104 ARG A O 1
ATOM 860 N N . ASN A 1 105 ? 8.796 -0.419 -7.590 1.00 95.19 105 ASN A N 1
ATOM 861 C CA . ASN A 1 105 ? 9.825 -1.344 -8.083 1.00 95.19 105 ASN A CA 1
ATOM 862 C C . ASN A 1 105 ? 10.361 -0.887 -9.448 1.00 95.19 105 ASN A C 1
ATOM 864 O O . ASN A 1 105 ? 11.576 -0.820 -9.630 1.00 95.19 105 ASN A O 1
ATOM 868 N N . VAL A 1 106 ? 9.474 -0.499 -10.372 1.00 96.94 106 VAL A N 1
ATOM 869 C CA . VAL A 1 106 ? 9.867 0.013 -11.696 1.00 96.94 106 VAL A CA 1
ATOM 870 C C . VAL A 1 106 ? 10.694 1.286 -11.562 1.00 96.94 106 VAL A C 1
ATOM 872 O O . VAL A 1 106 ? 11.798 1.356 -12.096 1.00 96.94 106 VAL A O 1
ATOM 875 N N . ASN A 1 107 ? 10.212 2.281 -10.814 1.00 96.31 107 ASN A N 1
ATOM 876 C CA . ASN A 1 107 ? 10.919 3.552 -10.650 1.00 96.31 107 ASN A CA 1
ATOM 877 C C . ASN A 1 107 ? 12.293 3.381 -9.984 1.00 96.31 107 ASN A C 1
ATOM 879 O O . ASN A 1 107 ? 13.234 4.081 -10.353 1.00 96.31 107 ASN A O 1
ATOM 883 N N . THR A 1 108 ? 12.445 2.401 -9.090 1.00 94.12 108 THR A N 1
ATOM 884 C CA . THR A 1 108 ? 13.746 2.042 -8.503 1.00 94.12 108 THR A CA 1
ATOM 885 C C . THR A 1 108 ? 14.720 1.554 -9.579 1.00 94.12 108 THR A C 1
ATOM 887 O O . THR A 1 108 ? 15.847 2.044 -9.659 1.00 94.12 108 THR A O 1
ATOM 890 N N . ILE A 1 109 ? 14.276 0.656 -10.466 1.00 94.94 109 ILE A N 1
ATOM 891 C CA . ILE A 1 109 ? 15.081 0.201 -11.612 1.00 94.94 109 ILE A CA 1
ATOM 892 C C . ILE A 1 109 ? 15.410 1.386 -12.534 1.00 94.94 109 ILE A C 1
ATOM 894 O O . ILE A 1 109 ? 16.551 1.524 -12.978 1.00 94.94 109 ILE A O 1
ATOM 898 N N . MET A 1 110 ? 14.447 2.281 -12.777 1.00 95.12 110 MET A N 1
ATOM 899 C CA . MET A 1 110 ? 14.646 3.482 -13.595 1.00 95.12 110 MET A CA 1
ATOM 900 C C . MET A 1 110 ? 15.691 4.443 -13.016 1.00 95.12 110 MET A C 1
ATOM 902 O O . MET A 1 110 ? 16.457 5.052 -13.772 1.00 95.12 110 MET A O 1
ATOM 906 N N . ASP A 1 111 ? 15.722 4.605 -11.694 1.00 94.00 111 ASP A N 1
ATOM 907 C CA . ASP A 1 111 ? 16.712 5.426 -10.996 1.00 94.00 111 ASP A CA 1
ATOM 908 C C . ASP A 1 111 ? 18.115 4.844 -11.140 1.00 94.00 111 ASP A C 1
ATOM 910 O O . ASP A 1 111 ? 19.054 5.569 -11.472 1.00 94.00 111 ASP A O 1
ATOM 914 N N . MET A 1 112 ? 18.251 3.531 -10.959 1.00 92.81 112 MET A N 1
ATOM 915 C CA . MET A 1 112 ? 19.524 2.832 -11.132 1.00 92.81 112 MET A CA 1
ATOM 916 C C . MET A 1 112 ? 20.018 2.926 -12.575 1.00 92.81 112 MET A C 1
ATOM 918 O O . MET A 1 112 ? 21.150 3.345 -12.807 1.00 92.81 112 MET A O 1
ATOM 922 N N . LEU A 1 113 ? 19.138 2.660 -13.545 1.00 93.00 113 LEU A N 1
ATOM 923 C CA . LEU A 1 113 ? 19.440 2.815 -14.967 1.00 93.00 113 LEU A CA 1
ATOM 924 C C . LEU A 1 113 ? 19.916 4.239 -15.287 1.00 93.00 113 LEU A C 1
ATOM 926 O O . LEU A 1 113 ? 20.883 4.431 -16.017 1.00 93.00 113 LEU A O 1
ATOM 930 N N . SER A 1 114 ? 19.269 5.255 -14.714 1.00 92.62 114 SER A N 1
ATOM 931 C CA . SER A 1 114 ? 19.639 6.657 -14.931 1.00 92.62 114 SER A CA 1
ATOM 932 C C . SER A 1 114 ? 21.028 6.999 -14.399 1.00 92.62 114 SER A C 1
ATOM 934 O O . SER A 1 114 ? 21.769 7.718 -15.071 1.00 92.62 114 SER A O 1
ATOM 936 N N . ARG A 1 115 ? 21.379 6.494 -13.213 1.00 90.75 115 ARG A N 1
ATOM 937 C CA . ARG A 1 115 ? 22.705 6.682 -12.610 1.00 90.75 115 ARG A CA 1
ATOM 938 C C . ARG A 1 115 ? 23.791 6.024 -13.459 1.00 90.75 115 ARG A C 1
ATOM 940 O O . ARG A 1 115 ? 24.757 6.686 -13.819 1.00 90.75 115 ARG A O 1
ATOM 947 N N . GLU A 1 116 ? 23.579 4.776 -13.863 1.00 89.06 116 GLU A N 1
ATOM 948 C CA . GLU A 1 116 ? 24.539 3.995 -14.656 1.00 89.06 116 GLU A CA 1
ATOM 949 C C . GLU A 1 116 ? 24.748 4.568 -16.062 1.00 89.06 116 GLU A C 1
ATOM 951 O O . GLU A 1 116 ? 25.875 4.692 -16.536 1.00 89.06 116 GLU A O 1
ATOM 956 N N . MET A 1 117 ? 23.674 5.008 -16.723 1.00 87.62 117 MET A N 1
ATOM 957 C CA . MET A 1 117 ? 23.780 5.673 -18.024 1.00 87.62 117 MET A CA 1
ATOM 958 C C . MET A 1 117 ? 24.506 7.019 -17.946 1.00 87.62 117 MET A C 1
ATOM 960 O O . MET A 1 117 ? 25.157 7.408 -18.914 1.00 87.62 117 MET A O 1
ATOM 964 N N . SER A 1 118 ? 24.397 7.724 -16.816 1.00 86.56 118 SER A N 1
ATOM 965 C CA . SER A 1 118 ? 25.119 8.981 -16.595 1.00 86.56 118 SER A CA 1
ATOM 966 C C . SER A 1 118 ? 26.602 8.708 -16.332 1.00 86.56 118 SER A C 1
ATOM 968 O O . SER A 1 118 ? 27.452 9.350 -16.942 1.00 86.56 118 SER A O 1
ATOM 970 N N . ALA A 1 119 ? 26.921 7.695 -15.520 1.00 82.81 119 ALA A N 1
ATOM 971 C CA . ALA A 1 119 ? 28.295 7.263 -15.261 1.00 82.81 119 ALA A CA 1
ATOM 972 C C . ALA A 1 119 ? 29.014 6.789 -16.538 1.00 82.81 119 ALA A C 1
ATOM 974 O O . ALA A 1 119 ? 30.155 7.165 -16.774 1.00 82.81 119 ALA A O 1
ATOM 975 N N . ALA A 1 120 ? 28.327 6.046 -17.413 1.00 73.44 120 ALA A N 1
ATOM 976 C CA . ALA A 1 120 ? 28.884 5.586 -18.688 1.00 73.44 120 ALA A CA 1
ATOM 977 C C . ALA A 1 120 ? 29.131 6.712 -19.716 1.00 73.44 120 ALA A C 1
ATOM 979 O O . ALA A 1 120 ? 29.802 6.481 -20.720 1.00 73.44 120 ALA A O 1
ATOM 980 N N . SER A 1 121 ? 28.563 7.906 -19.502 1.00 69.25 121 SER A N 1
ATOM 981 C CA . SER A 1 121 ? 28.748 9.067 -20.385 1.00 69.25 121 SER A CA 1
ATOM 982 C C . SER A 1 121 ? 29.931 9.960 -19.999 1.00 69.25 121 SER A C 1
ATOM 984 O O . SER A 1 121 ? 30.324 10.809 -20.797 1.00 69.25 121 SER A O 1
ATOM 986 N N . VAL A 1 122 ? 30.513 9.761 -18.810 1.00 67.06 122 VAL A N 1
ATOM 987 C CA . VAL A 1 122 ? 31.722 10.469 -18.377 1.00 67.06 122 VAL A CA 1
ATOM 988 C C . VAL A 1 122 ? 32.934 9.742 -18.974 1.00 67.06 122 VAL A C 1
ATOM 990 O O . VAL A 1 122 ? 33.134 8.565 -18.664 1.00 67.06 122 VAL A O 1
ATOM 993 N N . PRO A 1 123 ? 33.730 10.379 -19.854 1.00 58.59 123 PRO A N 1
ATOM 994 C CA . PRO A 1 123 ? 34.954 9.764 -20.355 1.00 58.59 123 PRO A CA 1
ATOM 995 C C . PRO A 1 123 ? 35.919 9.502 -19.185 1.00 58.59 123 PRO A C 1
ATOM 997 O O . PRO A 1 123 ? 35.950 10.302 -18.245 1.00 58.59 123 PRO A O 1
ATOM 1000 N N . PRO A 1 124 ? 36.701 8.403 -19.208 1.00 57.88 124 PRO A N 1
ATOM 1001 C CA . PRO A 1 124 ? 37.740 8.181 -18.208 1.00 57.88 124 PRO A CA 1
ATOM 1002 C C . PRO A 1 124 ? 38.645 9.418 -18.136 1.00 57.88 124 PRO A C 1
ATOM 1004 O O . PRO A 1 124 ? 38.954 9.971 -19.196 1.00 57.88 124 PRO A O 1
ATOM 1007 N N . PRO A 1 125 ? 39.063 9.871 -16.939 1.00 57.59 125 PRO A N 1
ATOM 1008 C CA . PRO A 1 125 ? 40.022 10.962 -16.845 1.00 57.59 125 PRO A CA 1
ATOM 1009 C C . PRO A 1 125 ? 41.250 10.607 -17.688 1.00 57.59 125 PRO A C 1
ATOM 1011 O O . PRO A 1 125 ? 41.791 9.506 -17.562 1.00 57.59 125 PRO A O 1
ATOM 1014 N N . GLU A 1 126 ? 41.656 11.517 -18.580 1.00 46.91 126 GLU A N 1
ATOM 1015 C CA . GLU A 1 126 ? 42.920 11.396 -19.301 1.00 46.91 126 GLU A CA 1
ATOM 1016 C C . GLU A 1 126 ? 44.030 11.284 -18.258 1.00 46.91 126 GLU A C 1
ATOM 1018 O O . GLU A 1 126 ? 44.332 12.230 -17.529 1.00 46.91 126 GLU A O 1
ATOM 1023 N N . TYR A 1 127 ? 44.588 10.083 -18.140 1.00 51.16 127 TYR A N 1
ATOM 1024 C CA . TYR A 1 127 ? 45.685 9.787 -17.237 1.00 51.16 127 TYR A CA 1
ATOM 1025 C C . TYR A 1 127 ? 46.922 10.521 -17.769 1.00 51.16 127 TYR A C 1
ATOM 1027 O O . TYR A 1 127 ? 47.652 10.007 -18.617 1.00 51.16 127 TYR A O 1
ATOM 1035 N N . ILE A 1 128 ? 47.148 11.754 -17.311 1.00 49.22 128 ILE A N 1
ATOM 1036 C CA . ILE A 1 128 ? 48.455 12.396 -17.443 1.00 49.22 128 ILE A CA 1
ATOM 1037 C C . ILE A 1 128 ? 49.374 11.611 -16.514 1.00 49.22 128 ILE A C 1
ATOM 1039 O O . ILE A 1 128 ? 49.267 11.690 -15.292 1.00 49.22 128 ILE A O 1
ATOM 1043 N N . GLY A 1 129 ? 50.210 10.771 -17.122 1.00 51.62 129 GLY A N 1
ATOM 1044 C CA . GLY A 1 129 ? 51.100 9.866 -16.419 1.00 51.62 129 GLY A CA 1
ATOM 1045 C C . GLY A 1 129 ? 51.974 10.597 -15.405 1.00 51.62 129 GLY A C 1
ATOM 1046 O O . GLY A 1 129 ? 52.794 11.436 -15.765 1.00 51.62 129 GLY A O 1
ATOM 1047 N N . SER A 1 130 ? 51.835 10.203 -14.146 1.00 44.31 130 SER A N 1
ATOM 1048 C CA . SER A 1 130 ? 52.897 10.302 -13.160 1.00 44.31 130 SER A CA 1
ATOM 1049 C C . SER A 1 130 ? 52.974 8.956 -12.461 1.00 44.31 130 SER A C 1
ATOM 1051 O O . SER A 1 130 ? 52.043 8.542 -11.774 1.00 44.31 130 SER A O 1
ATOM 1053 N N . SER A 1 131 ? 54.078 8.259 -12.701 1.00 51.25 131 SER A N 1
ATOM 1054 C CA . SER A 1 131 ? 54.576 7.169 -11.871 1.00 51.25 131 SER A CA 1
ATOM 1055 C C . SER A 1 131 ? 54.565 7.593 -10.402 1.00 51.25 131 SER A C 1
ATOM 1057 O O . SER A 1 131 ? 55.154 8.626 -10.088 1.00 51.25 131 SER A O 1
ATOM 1059 N N . ASP A 1 132 ? 53.885 6.863 -9.526 1.00 44.97 132 ASP A N 1
ATOM 1060 C CA . ASP A 1 132 ? 54.506 5.958 -8.549 1.00 44.97 132 ASP A CA 1
ATOM 1061 C C . ASP A 1 132 ? 53.459 5.469 -7.523 1.00 44.97 132 ASP A C 1
ATOM 1063 O O . ASP A 1 132 ? 52.511 6.177 -7.196 1.00 44.97 132 ASP A O 1
ATOM 1067 N N . ASP A 1 133 ? 53.704 4.262 -7.024 1.00 41.38 133 ASP A N 1
ATOM 1068 C CA . ASP A 1 133 ? 53.252 3.678 -5.756 1.00 41.38 133 ASP A CA 1
ATOM 1069 C C . ASP A 1 133 ? 51.783 3.216 -5.540 1.00 41.38 133 ASP A C 1
ATOM 1071 O O . ASP A 1 133 ? 50.879 3.936 -5.123 1.00 41.38 133 ASP A O 1
ATOM 1075 N N . SER A 1 134 ? 51.602 1.911 -5.774 1.00 53.09 134 SER A N 1
ATOM 1076 C CA . SER A 1 134 ? 50.957 0.925 -4.890 1.00 53.09 134 SER A CA 1
ATOM 1077 C C . SER A 1 134 ? 49.693 1.317 -4.103 1.00 53.09 134 SER A C 1
ATOM 1079 O O . SER A 1 134 ? 49.732 1.597 -2.907 1.00 53.09 134 SER A O 1
ATOM 1081 N N . SER A 1 135 ? 48.526 1.109 -4.713 1.00 43.53 135 SER A N 1
ATOM 1082 C CA . SER A 1 135 ? 47.369 0.560 -3.989 1.00 43.53 135 SER A CA 1
ATOM 1083 C C . SER A 1 135 ? 46.517 -0.291 -4.931 1.00 43.53 135 SER A C 1
ATOM 1085 O O . SER A 1 135 ? 46.029 0.170 -5.961 1.00 43.53 135 SER A O 1
ATOM 1087 N N . GLU A 1 136 ? 46.399 -1.579 -4.606 1.00 42.00 136 GLU A N 1
ATOM 1088 C CA . GLU A 1 136 ? 45.545 -2.535 -5.307 1.00 42.00 136 GLU A CA 1
ATOM 1089 C C . GLU A 1 136 ? 44.072 -2.226 -5.012 1.00 42.00 136 GLU A C 1
ATOM 1091 O O . GLU A 1 136 ? 43.453 -2.841 -4.145 1.00 42.00 136 GLU A O 1
ATOM 1096 N N . ASP A 1 137 ? 43.495 -1.273 -5.741 1.00 37.53 137 ASP A N 1
ATOM 1097 C CA . ASP A 1 137 ? 42.045 -1.127 -5.804 1.00 37.53 137 ASP A CA 1
ATOM 1098 C C . ASP A 1 137 ? 41.526 -2.070 -6.897 1.00 37.53 137 ASP A C 1
ATOM 1100 O O . ASP A 1 137 ? 41.552 -1.781 -8.097 1.00 37.53 137 ASP A O 1
ATOM 1104 N N . VAL A 1 138 ? 41.119 -3.269 -6.476 1.00 42.53 138 VAL A N 1
ATOM 1105 C CA . VAL A 1 138 ? 40.541 -4.305 -7.340 1.00 42.53 138 VAL A CA 1
ATOM 1106 C C . VAL A 1 138 ? 39.140 -3.860 -7.772 1.00 42.53 138 VAL A C 1
ATOM 1108 O O . VAL A 1 138 ? 38.118 -4.340 -7.281 1.00 42.53 138 VAL A O 1
ATOM 1111 N N . SER A 1 139 ? 39.083 -2.922 -8.715 1.00 47.88 139 SER A N 1
ATOM 1112 C CA . SER A 1 139 ? 37.903 -2.710 -9.543 1.00 47.88 139 SER A CA 1
ATOM 1113 C C . SER A 1 139 ? 37.748 -3.952 -10.415 1.00 47.88 139 SER A C 1
ATOM 1115 O O . SER A 1 139 ? 38.466 -4.133 -11.398 1.00 47.88 139 SER A O 1
ATOM 1117 N N . ASP A 1 140 ? 36.870 -4.855 -9.975 1.00 47.00 140 ASP A N 1
ATOM 1118 C CA . ASP A 1 140 ? 36.368 -6.026 -10.698 1.00 47.00 140 ASP A CA 1
ATOM 1119 C C . ASP A 1 140 ? 36.351 -5.720 -12.211 1.00 47.00 140 ASP A C 1
ATOM 1121 O O . ASP A 1 140 ? 35.529 -4.922 -12.662 1.00 47.00 140 ASP A O 1
ATOM 1125 N N . GLY A 1 141 ? 37.276 -6.306 -12.987 1.00 53.94 141 GLY A N 1
ATOM 1126 C CA . GLY A 1 141 ? 37.561 -6.004 -14.403 1.00 53.94 141 GLY A CA 1
ATOM 1127 C C . GLY A 1 141 ? 36.446 -6.370 -15.395 1.00 53.94 141 GLY A C 1
ATOM 1128 O O . GLY A 1 141 ? 36.697 -6.898 -16.478 1.00 53.94 141 GLY A O 1
ATOM 1129 N N . LYS A 1 142 ? 35.189 -6.140 -15.020 1.00 61.62 142 LYS A N 1
ATOM 1130 C CA . LYS A 1 142 ? 33.994 -6.394 -15.813 1.00 61.62 142 LYS A CA 1
ATOM 1131 C C . LYS A 1 142 ? 33.826 -5.260 -16.831 1.00 61.62 142 LYS A C 1
ATOM 1133 O O . LYS A 1 142 ? 33.842 -4.090 -16.450 1.00 61.62 142 LYS A O 1
ATOM 1138 N N . PRO A 1 143 ? 33.614 -5.570 -18.121 1.00 70.69 143 PRO A N 1
ATOM 1139 C CA . PRO A 1 143 ? 33.476 -4.557 -19.167 1.00 70.69 143 PRO A CA 1
ATOM 1140 C C . PRO A 1 143 ? 32.316 -3.599 -18.870 1.00 70.69 143 PRO A C 1
ATOM 1142 O O . PRO A 1 143 ? 31.289 -4.027 -18.346 1.00 70.69 143 PRO A O 1
ATOM 1145 N N . LEU A 1 144 ? 32.445 -2.317 -19.222 1.00 75.75 144 LEU A N 1
ATOM 1146 C CA . LEU A 1 144 ? 31.381 -1.316 -19.050 1.00 75.75 144 LEU A CA 1
ATOM 1147 C C . LEU A 1 144 ? 30.056 -1.787 -19.677 1.00 75.75 144 LEU A C 1
ATOM 1149 O O . LEU A 1 144 ? 30.035 -2.325 -20.789 1.00 75.75 144 LEU A O 1
ATOM 1153 N N . LEU A 1 145 ? 28.944 -1.569 -18.969 1.00 84.56 145 LEU A N 1
ATOM 1154 C CA . LEU A 1 145 ? 27.611 -1.893 -19.478 1.00 84.56 145 LEU A CA 1
ATOM 1155 C C . LEU A 1 145 ? 27.287 -1.011 -20.689 1.00 84.56 145 LEU A C 1
ATOM 1157 O O . LEU A 1 145 ? 27.347 0.216 -20.625 1.00 84.56 145 LEU A O 1
ATOM 1161 N N . LYS A 1 146 ? 26.909 -1.635 -21.808 1.00 86.88 146 LYS A N 1
ATOM 1162 C CA . LYS A 1 146 ? 26.550 -0.921 -23.040 1.00 86.88 146 LYS A CA 1
ATOM 1163 C C . LYS A 1 146 ? 25.046 -0.693 -23.110 1.00 86.88 146 LYS A C 1
ATOM 1165 O O . LYS A 1 146 ? 24.299 -1.536 -23.612 1.00 86.88 146 LYS A O 1
ATOM 1170 N N . PHE A 1 147 ? 24.598 0.469 -22.648 1.00 90.56 147 PHE A N 1
ATOM 1171 C CA . PHE A 1 147 ? 23.200 0.860 -22.789 1.00 90.56 147 PHE A CA 1
ATOM 1172 C C . PHE A 1 147 ? 22.883 1.281 -24.232 1.00 90.56 147 PHE A C 1
ATOM 1174 O O . PHE A 1 147 ? 23.580 2.097 -24.831 1.00 90.56 147 PHE A O 1
ATOM 1181 N N . LYS A 1 148 ? 21.818 0.705 -24.796 1.00 91.44 148 LYS A N 1
ATOM 1182 C CA . LYS A 1 148 ? 21.348 0.951 -26.165 1.00 91.44 148 LYS A CA 1
ATOM 1183 C C . LYS A 1 148 ? 20.221 1.984 -26.185 1.00 91.44 148 LYS A C 1
ATOM 1185 O O . LYS A 1 148 ? 19.626 2.290 -25.154 1.00 91.44 148 LYS A O 1
ATOM 1190 N N . GLU A 1 149 ? 19.860 2.435 -27.384 1.00 91.81 149 GLU A N 1
ATOM 1191 C CA . GLU A 1 149 ? 18.765 3.390 -27.588 1.00 91.81 149 GLU A CA 1
ATOM 1192 C C . GLU A 1 149 ? 17.422 2.901 -27.031 1.00 91.81 149 GLU A C 1
ATOM 1194 O O . GLU A 1 149 ? 16.681 3.674 -26.429 1.00 91.81 149 GLU A O 1
ATOM 1199 N N . LYS A 1 150 ? 17.159 1.588 -27.092 1.00 94.25 150 LYS A N 1
ATOM 1200 C CA . LYS A 1 150 ? 15.971 0.989 -26.467 1.00 94.25 150 LYS A CA 1
ATOM 1201 C C . LYS A 1 150 ? 15.834 1.324 -24.974 1.00 94.25 150 LYS A C 1
ATOM 1203 O O . LYS A 1 150 ? 14.720 1.534 -24.513 1.00 94.25 150 LYS A O 1
ATOM 1208 N N . HIS A 1 151 ? 16.936 1.439 -24.225 1.00 95.19 151 HIS A N 1
ATOM 1209 C CA . HIS A 1 151 ? 16.882 1.779 -22.799 1.00 95.19 151 HIS A CA 1
ATOM 1210 C C . HIS A 1 151 ? 16.505 3.252 -22.583 1.00 95.19 151 HIS A C 1
ATOM 1212 O O . HIS A 1 151 ? 15.769 3.564 -21.649 1.00 95.19 151 HIS A O 1
ATOM 1218 N N . ARG A 1 152 ? 16.949 4.156 -23.472 1.00 94.31 152 ARG A N 1
ATOM 1219 C CA . ARG A 1 152 ? 16.534 5.571 -23.454 1.00 94.31 152 ARG A CA 1
ATOM 1220 C C . ARG A 1 152 ? 15.048 5.714 -23.763 1.00 94.31 152 ARG A C 1
ATOM 1222 O O . ARG A 1 152 ? 14.349 6.442 -23.063 1.00 94.31 152 ARG A O 1
ATOM 1229 N N . LEU A 1 153 ? 14.562 4.974 -24.760 1.00 96.06 153 LEU A N 1
ATOM 1230 C CA . LEU A 1 153 ? 13.149 4.966 -25.138 1.00 96.06 153 LEU A CA 1
ATOM 1231 C C . LEU A 1 153 ? 12.258 4.415 -24.021 1.00 96.06 153 LEU A C 1
ATOM 1233 O O . LEU A 1 153 ? 11.259 5.048 -23.687 1.00 96.06 153 LEU A O 1
ATOM 1237 N N . LEU A 1 154 ? 12.636 3.292 -23.399 1.00 95.38 154 LEU A N 1
ATOM 1238 C CA . LEU A 1 154 ? 11.916 2.749 -22.240 1.00 95.38 154 LEU A CA 1
ATOM 1239 C C . LEU A 1 154 ? 11.877 3.761 -21.090 1.00 95.38 154 LEU A C 1
ATOM 1241 O O . LEU A 1 154 ? 10.826 3.969 -20.492 1.00 95.38 154 LEU A O 1
ATOM 1245 N N . LYS A 1 155 ? 12.986 4.467 -20.834 1.00 94.81 155 LYS A N 1
ATOM 1246 C CA . LYS A 1 155 ? 13.033 5.521 -19.815 1.00 94.81 155 LYS A CA 1
ATOM 1247 C C . LYS A 1 155 ? 12.070 6.670 -20.083 1.00 94.81 155 LYS A C 1
ATOM 1249 O O . LYS A 1 155 ? 11.434 7.148 -19.147 1.00 94.81 155 LYS A O 1
ATOM 1254 N N . LEU A 1 156 ? 11.956 7.101 -21.335 1.00 95.31 156 LEU A N 1
ATOM 1255 C CA . LEU A 1 156 ? 11.010 8.142 -21.720 1.00 95.31 156 LEU A CA 1
ATOM 1256 C C . LEU A 1 156 ? 9.559 7.660 -21.562 1.00 95.31 156 LEU A C 1
ATOM 1258 O O . LEU A 1 156 ? 8.741 8.354 -20.962 1.00 95.31 156 LEU A O 1
ATOM 1262 N N . ARG A 1 157 ? 9.257 6.453 -22.053 1.00 97.25 157 ARG A N 1
ATOM 1263 C CA . ARG A 1 157 ? 7.904 5.872 -22.055 1.00 97.25 157 ARG A CA 1
ATOM 1264 C C . ARG A 1 157 ? 7.386 5.516 -20.663 1.00 97.25 157 ARG A C 1
ATOM 1266 O O . ARG A 1 157 ? 6.194 5.651 -20.417 1.00 97.25 157 ARG A O 1
ATOM 1273 N N . LEU A 1 158 ? 8.270 5.119 -19.747 1.00 97.81 158 LEU A N 1
ATOM 1274 C CA . LEU A 1 158 ? 7.934 4.837 -18.346 1.00 97.81 158 LEU A CA 1
ATOM 1275 C C . LEU A 1 158 ? 7.901 6.098 -17.465 1.00 97.81 158 LEU A C 1
ATOM 1277 O O . LEU A 1 158 ? 7.527 6.018 -16.297 1.00 97.81 158 LEU A O 1
ATOM 1281 N N . GLY A 1 159 ? 8.234 7.275 -18.008 1.00 95.75 159 GLY A N 1
ATOM 1282 C CA . GLY A 1 159 ? 8.178 8.557 -17.298 1.00 95.75 159 GLY A CA 1
ATOM 1283 C C . GLY A 1 159 ? 6.858 8.852 -16.559 1.00 95.75 159 GLY A C 1
ATOM 1284 O O . GLY A 1 159 ? 6.924 9.307 -15.412 1.00 95.75 159 GLY A O 1
ATOM 1285 N N . PRO A 1 160 ? 5.666 8.558 -17.126 1.00 97.12 160 PRO A N 1
ATOM 1286 C CA . PRO A 1 160 ? 4.382 8.772 -16.452 1.00 97.12 160 PRO A CA 1
ATOM 1287 C C . PRO A 1 160 ? 4.255 8.072 -15.092 1.00 97.12 160 PRO A C 1
ATOM 1289 O O . PRO A 1 160 ? 3.571 8.582 -14.204 1.00 97.12 160 PRO A O 1
ATOM 1292 N N . LEU A 1 161 ? 4.960 6.954 -14.881 1.00 97.50 161 LEU A N 1
ATOM 1293 C CA . LEU A 1 161 ? 4.917 6.197 -13.627 1.00 97.50 161 LEU A CA 1
ATOM 1294 C C . LEU A 1 161 ? 5.459 6.978 -12.424 1.00 97.50 161 LEU A C 1
ATOM 1296 O O . LEU A 1 161 ? 5.126 6.652 -11.286 1.00 97.50 161 LEU A O 1
ATOM 1300 N N . ARG A 1 162 ? 6.257 8.031 -12.637 1.00 96.06 162 ARG A N 1
ATOM 1301 C CA . ARG A 1 162 ? 6.696 8.926 -11.553 1.00 96.06 162 ARG A CA 1
ATOM 1302 C C . ARG A 1 162 ? 5.529 9.688 -10.948 1.00 96.06 162 ARG A C 1
ATOM 1304 O O . ARG A 1 162 ? 5.385 9.713 -9.732 1.00 96.06 162 ARG A O 1
ATOM 1311 N N . ARG A 1 163 ? 4.672 10.254 -11.800 1.00 94.81 163 ARG A N 1
ATOM 1312 C CA . ARG A 1 163 ? 3.467 10.959 -11.359 1.00 94.81 163 ARG A CA 1
ATOM 1313 C C . ARG A 1 163 ? 2.513 10.001 -10.653 1.00 94.81 163 ARG A C 1
ATOM 1315 O O . ARG A 1 163 ? 2.042 10.322 -9.572 1.00 94.81 163 ARG A O 1
ATOM 1322 N N . ILE A 1 164 ? 2.311 8.807 -11.215 1.00 95.81 164 ILE A N 1
ATOM 1323 C CA . ILE A 1 164 ? 1.475 7.775 -10.589 1.00 95.81 164 ILE A CA 1
ATOM 1324 C C . ILE A 1 164 ? 1.999 7.384 -9.207 1.00 95.81 164 ILE A C 1
ATOM 1326 O O . ILE A 1 164 ? 1.205 7.228 -8.282 1.00 95.81 164 ILE A O 1
ATOM 1330 N N . GLN A 1 165 ? 3.319 7.263 -9.035 1.00 94.81 165 GLN A N 1
ATOM 1331 C CA . GLN A 1 165 ? 3.894 7.018 -7.715 1.00 94.81 165 GLN A CA 1
ATOM 1332 C C . GLN A 1 165 ? 3.522 8.136 -6.737 1.00 94.81 165 GLN A C 1
ATOM 1334 O O . GLN A 1 165 ? 3.019 7.836 -5.660 1.00 94.81 165 GLN A O 1
ATOM 1339 N N . THR A 1 166 ? 3.714 9.402 -7.115 1.00 91.62 166 THR A N 1
ATOM 1340 C CA . THR A 1 166 ? 3.365 10.553 -6.268 1.00 91.62 166 THR A CA 1
ATOM 1341 C C . THR A 1 166 ? 1.872 10.597 -5.939 1.00 91.62 166 THR A C 1
ATOM 1343 O O . THR A 1 166 ? 1.507 10.825 -4.787 1.00 91.62 166 THR A O 1
ATOM 1346 N N . ASP A 1 167 ? 1.002 10.324 -6.912 1.00 90.75 167 ASP A N 1
ATOM 1347 C CA . ASP A 1 167 ? -0.449 10.286 -6.708 1.00 90.75 167 ASP A CA 1
ATOM 1348 C C . ASP A 1 167 ? -0.840 9.170 -5.719 1.00 90.75 167 ASP A C 1
ATOM 1350 O O . ASP A 1 167 ? -1.679 9.371 -4.838 1.00 90.75 167 ASP A O 1
ATOM 1354 N N . LEU A 1 168 ? -0.198 8.001 -5.812 1.00 90.75 168 LEU A N 1
ATOM 1355 C CA . LEU A 1 168 ? -0.402 6.885 -4.886 1.00 90.75 168 LEU A CA 1
ATOM 1356 C C . LEU A 1 168 ? 0.152 7.181 -3.487 1.00 90.75 168 LEU A C 1
ATOM 1358 O O . LEU A 1 168 ? -0.532 6.903 -2.505 1.00 90.75 168 LEU A O 1
ATOM 1362 N N . GLU A 1 169 ? 1.338 7.780 -3.377 1.00 88.44 169 GLU A N 1
ATOM 1363 C CA . GLU A 1 169 ? 1.926 8.219 -2.104 1.00 88.44 169 GLU A CA 1
ATOM 1364 C C . GLU A 1 169 ? 1.028 9.237 -1.409 1.00 88.44 169 GLU A C 1
ATOM 1366 O O . GLU A 1 169 ? 0.717 9.082 -0.228 1.00 88.44 169 GLU A O 1
ATOM 1371 N N . HIS A 1 170 ? 0.538 10.234 -2.149 1.00 84.31 170 HIS A N 1
ATOM 1372 C CA . HIS A 1 170 ? -0.396 11.209 -1.614 1.00 84.31 170 HIS A CA 1
ATOM 1373 C C . HIS A 1 170 ? -1.696 10.537 -1.177 1.00 84.31 170 HIS A C 1
ATOM 1375 O O . HIS A 1 170 ? -2.184 10.832 -0.103 1.00 84.31 170 HIS A O 1
ATOM 1381 N N . ARG A 1 171 ? -2.268 9.593 -1.931 1.00 81.44 171 ARG A N 1
ATOM 1382 C CA . ARG A 1 171 ? -3.541 8.952 -1.535 1.00 81.44 171 ARG A CA 1
ATOM 1383 C C . ARG A 1 171 ? -3.397 8.001 -0.350 1.00 81.44 171 ARG A C 1
ATOM 1385 O O . ARG A 1 171 ? -4.261 7.983 0.522 1.00 81.44 171 ARG A O 1
ATOM 1392 N N . LEU A 1 172 ? -2.307 7.239 -0.296 1.00 83.69 172 LEU A N 1
ATOM 1393 C CA . LEU A 1 172 ? -2.001 6.339 0.819 1.00 83.69 172 LEU A CA 1
ATOM 1394 C C . LEU A 1 172 ? -1.554 7.113 2.070 1.00 83.69 172 LEU A C 1
ATOM 1396 O O . LEU A 1 172 ? -1.782 6.654 3.188 1.00 83.69 172 LEU A O 1
ATOM 1400 N N . GLY A 1 173 ? -0.938 8.283 1.876 1.00 73.81 173 GLY A N 1
ATOM 1401 C CA . GLY A 1 173 ? -0.403 9.161 2.914 1.00 73.81 173 GLY A CA 1
ATOM 1402 C C . GLY A 1 173 ? -1.262 10.386 3.251 1.00 73.81 173 GLY A C 1
ATOM 1403 O O . GLY A 1 173 ? -0.931 11.085 4.199 1.00 73.81 173 GLY A O 1
ATOM 1404 N N . ALA A 1 174 ? -2.369 10.658 2.551 1.00 58.94 174 ALA A N 1
ATOM 1405 C CA . ALA A 1 174 ? -3.185 11.874 2.725 1.00 58.94 174 ALA A CA 1
ATOM 1406 C C . ALA A 1 174 ? -3.763 12.003 4.136 1.00 58.94 174 ALA A C 1
ATOM 1408 O O . ALA A 1 174 ? -4.069 13.099 4.587 1.00 58.94 174 ALA A O 1
ATOM 1409 N N . SER A 1 175 ? -3.882 10.890 4.859 1.00 49.91 175 SER A N 1
ATOM 1410 C CA . SER A 1 175 ? -4.317 10.899 6.255 1.00 49.91 175 SER A CA 1
ATOM 1411 C C . SER A 1 175 ? -3.170 11.069 7.267 1.00 49.91 175 SER A C 1
ATOM 1413 O O . SER A 1 175 ? -3.427 11.041 8.470 1.00 49.91 175 SER A O 1
ATOM 1415 N N . ALA A 1 176 ? -1.925 11.234 6.799 1.00 44.88 176 ALA A N 1
ATOM 1416 C CA . ALA A 1 176 ? -0.712 11.430 7.600 1.00 44.88 176 ALA A CA 1
ATOM 1417 C C . ALA A 1 176 ? -0.267 12.903 7.720 1.00 44.88 176 ALA A C 1
ATOM 1419 O O . ALA A 1 176 ? 0.683 13.179 8.450 1.00 44.88 176 ALA A O 1
ATOM 1420 N N . LEU A 1 177 ? -0.930 13.841 7.034 1.00 36.75 177 LEU A N 1
ATOM 1421 C CA . LEU A 1 177 ? -0.626 15.274 7.096 1.00 36.75 177 LEU A CA 1
ATOM 1422 C C . LEU A 1 177 ? -1.470 15.965 8.180 1.00 36.75 177 LEU A C 1
ATOM 1424 O O . LEU A 1 177 ? -2.481 16.584 7.884 1.00 36.75 177 LEU A O 1
ATOM 1428 N N . GLU A 1 178 ? -1.023 15.863 9.432 1.00 33.91 178 GLU A N 1
ATOM 1429 C CA . GLU A 1 178 ? -1.327 16.819 10.509 1.00 33.91 178 GLU A CA 1
ATOM 1430 C C . GLU A 1 178 ? 0.017 17.273 11.127 1.00 33.91 178 GLU A C 1
ATOM 1432 O O . GLU A 1 178 ? 0.956 16.470 11.223 1.00 33.91 178 GLU A O 1
ATOM 1437 N N . PRO A 1 179 ? 0.175 18.555 11.504 1.00 34.41 179 PRO A N 1
ATOM 1438 C CA . PRO A 1 179 ? 1.470 19.201 11.691 1.00 34.41 179 PRO A CA 1
ATOM 1439 C C . PRO A 1 179 ? 2.061 18.946 13.083 1.00 34.41 179 PRO A C 1
ATOM 1441 O O . PRO A 1 179 ? 2.194 19.858 13.891 1.00 34.41 179 PRO A O 1
ATOM 1444 N N . HIS A 1 180 ? 2.493 17.719 13.365 1.00 31.61 180 HIS A N 1
ATOM 1445 C CA . HIS A 1 180 ? 3.370 17.433 14.509 1.00 31.61 180 HIS A CA 1
ATOM 1446 C C . HIS A 1 180 ? 4.621 16.680 14.056 1.00 31.61 180 HIS A C 1
ATOM 1448 O O . HIS A 1 180 ? 4.911 15.570 14.490 1.00 31.61 180 HIS A O 1
ATOM 1454 N N . SER A 1 181 ? 5.376 17.307 13.153 1.00 28.34 181 SER A N 1
ATOM 1455 C CA . SER A 1 181 ? 6.787 16.984 12.942 1.00 28.34 181 SER A CA 1
ATOM 1456 C C . SER A 1 181 ? 7.618 17.953 13.777 1.00 28.34 181 SER A C 1
ATOM 1458 O O . SER A 1 181 ? 7.860 19.082 13.358 1.00 28.34 181 SER A O 1
ATOM 1460 N N . THR A 1 182 ? 8.044 17.544 14.970 1.00 29.27 182 THR A N 1
ATOM 1461 C CA . THR A 1 182 ? 9.196 18.184 15.611 1.00 29.27 182 THR A CA 1
ATOM 1462 C C . THR A 1 182 ? 10.446 17.786 14.819 1.00 29.27 182 THR A C 1
ATOM 1464 O O . THR A 1 182 ? 10.692 16.592 14.622 1.00 29.27 182 THR A O 1
ATOM 1467 N N . PRO A 1 183 ? 11.233 18.744 14.305 1.00 36.06 183 PRO A N 1
ATOM 1468 C CA . PRO A 1 183 ? 12.460 18.422 13.600 1.00 36.06 183 PRO A CA 1
ATOM 1469 C C . PRO A 1 183 ? 13.515 17.992 14.626 1.00 36.06 183 PRO A C 1
ATOM 1471 O O . PRO A 1 183 ? 13.776 18.705 15.588 1.00 36.06 183 PRO A O 1
ATOM 1474 N N . GLY A 1 184 ? 14.123 16.826 14.411 1.00 40.25 184 GLY A N 1
ATOM 1475 C CA . GLY A 1 184 ? 15.364 16.433 15.081 1.00 40.25 184 GLY A CA 1
ATOM 1476 C C . GLY A 1 184 ? 15.231 16.083 16.565 1.00 40.25 184 GLY A C 1
ATOM 1477 O O . GLY A 1 184 ? 15.565 16.872 17.438 1.00 40.25 184 GLY A O 1
ATOM 1478 N N . SER A 1 185 ? 14.864 14.837 16.862 1.00 33.53 185 SER A N 1
ATOM 1479 C CA . SER A 1 185 ? 15.266 14.205 18.123 1.00 33.53 185 SER A CA 1
ATOM 1480 C C . SER A 1 185 ? 16.031 12.925 17.812 1.00 33.53 185 SER A C 1
ATOM 1482 O O . SER A 1 185 ? 15.530 11.806 17.901 1.00 33.53 185 SER A O 1
ATOM 1484 N N . THR A 1 186 ? 17.274 13.102 17.370 1.00 34.31 186 THR A N 1
ATOM 1485 C CA . THR A 1 186 ? 18.307 12.077 17.492 1.00 34.31 186 THR A CA 1
ATOM 1486 C C . THR A 1 186 ? 18.602 11.913 18.981 1.00 34.31 186 THR A C 1
ATOM 1488 O O . THR A 1 186 ? 19.291 12.728 19.585 1.00 34.31 186 THR A O 1
ATOM 1491 N N . ALA A 1 187 ? 18.047 10.871 19.599 1.00 33.56 187 ALA A N 1
ATOM 1492 C CA . ALA A 1 187 ? 18.208 10.558 21.022 1.00 33.56 187 ALA A CA 1
ATOM 1493 C C . ALA A 1 187 ? 19.584 9.937 21.364 1.00 33.56 187 ALA A C 1
ATOM 1495 O O . ALA A 1 187 ? 19.673 9.024 22.184 1.00 33.56 187 ALA A O 1
ATOM 1496 N N . ALA A 1 188 ? 20.658 10.403 20.725 1.00 33.91 188 ALA A N 1
ATOM 1497 C CA . ALA A 1 188 ? 22.031 10.048 21.068 1.00 33.91 188 ALA A CA 1
ATOM 1498 C C . ALA A 1 188 ? 22.754 11.329 21.522 1.00 33.91 188 ALA A C 1
ATOM 1500 O O . ALA A 1 188 ? 23.071 12.160 20.677 1.00 33.91 188 ALA A O 1
ATOM 1501 N N . PRO A 1 189 ? 23.014 11.527 22.830 1.00 32.91 189 PRO A N 1
ATOM 1502 C CA . PRO A 1 189 ? 23.658 12.742 23.329 1.00 32.91 189 PRO A CA 1
ATOM 1503 C C . PRO A 1 189 ? 25.186 12.764 23.122 1.00 32.91 189 PRO A C 1
ATOM 1505 O O . PRO A 1 189 ? 25.854 13.646 23.646 1.00 32.91 189 PRO A O 1
ATOM 1508 N N . PHE A 1 190 ? 25.745 11.827 22.348 1.00 34.12 190 PHE A N 1
ATOM 1509 C CA . PHE A 1 190 ? 27.169 11.766 22.007 1.00 34.12 190 PHE A CA 1
ATOM 1510 C C . PHE A 1 190 ? 27.331 11.258 20.567 1.00 34.12 190 PHE A C 1
ATOM 1512 O O . PHE A 1 190 ? 27.513 10.067 20.332 1.00 34.12 190 PHE A O 1
ATOM 1519 N N . GLY A 1 191 ? 27.194 12.155 19.598 1.00 31.69 191 GLY A N 1
ATOM 1520 C CA . GLY A 1 191 ? 27.517 11.911 18.195 1.00 31.69 191 GLY A CA 1
ATOM 1521 C C . GLY A 1 191 ? 28.121 13.190 17.647 1.00 31.69 191 GLY A C 1
ATOM 1522 O O . GLY A 1 191 ? 27.393 14.134 17.360 1.00 31.69 191 GLY A O 1
ATOM 1523 N N . ASP A 1 192 ? 29.448 13.240 17.649 1.00 32.25 192 ASP A N 1
ATOM 1524 C CA . ASP A 1 192 ? 30.248 14.381 17.222 1.00 32.25 192 ASP A CA 1
ATOM 1525 C C . ASP A 1 192 ? 29.960 14.723 15.754 1.00 32.25 192 ASP A C 1
ATOM 1527 O O . ASP A 1 192 ? 29.811 13.842 14.905 1.00 32.25 192 ASP A O 1
ATOM 1531 N N . GLY A 1 193 ? 29.828 16.015 15.472 1.00 37.78 193 GLY A N 1
ATOM 1532 C CA . GLY A 1 193 ? 29.457 16.520 14.163 1.00 37.78 193 GLY A CA 1
ATOM 1533 C C . GLY A 1 193 ? 30.625 16.418 13.195 1.00 37.78 193 GLY A C 1
ATOM 1534 O O . GLY A 1 193 ? 31.517 17.257 13.230 1.00 37.78 193 GLY A O 1
ATOM 1535 N N . SER A 1 194 ? 30.607 15.430 12.298 1.00 35.12 194 SER A N 1
ATOM 1536 C CA . SER A 1 194 ? 31.459 15.436 11.098 1.00 35.12 194 SER A CA 1
ATOM 1537 C C . SER A 1 194 ? 31.012 14.445 10.013 1.00 35.12 194 SER A C 1
ATOM 1539 O O . SER A 1 194 ? 31.819 13.685 9.494 1.00 35.12 194 SER A O 1
ATOM 1541 N N . ASP A 1 195 ? 29.748 14.484 9.582 1.00 31.83 195 ASP A N 1
ATOM 1542 C CA . ASP A 1 195 ? 29.344 13.745 8.374 1.00 31.83 195 ASP A CA 1
ATOM 1543 C C . ASP A 1 195 ? 29.558 14.598 7.114 1.00 31.83 195 ASP A C 1
ATOM 1545 O O . ASP A 1 195 ? 28.660 15.269 6.602 1.00 31.83 195 ASP A O 1
ATOM 1549 N N . LEU A 1 196 ? 30.800 14.562 6.624 1.00 35.62 196 LEU A N 1
ATOM 1550 C CA . LEU A 1 196 ? 31.244 15.058 5.315 1.00 35.62 196 LEU A CA 1
ATOM 1551 C C . LEU A 1 196 ? 31.121 13.992 4.207 1.00 35.62 196 LEU A C 1
ATOM 1553 O O . LEU A 1 196 ? 31.878 14.035 3.240 1.00 35.62 196 LEU A O 1
ATOM 1557 N N . ASP A 1 197 ? 30.177 13.049 4.300 1.00 31.48 197 ASP A N 1
ATOM 1558 C CA . ASP A 1 197 ? 29.956 12.064 3.233 1.00 31.48 197 ASP A CA 1
ATOM 1559 C C . ASP A 1 197 ? 28.524 12.136 2.678 1.00 31.48 197 ASP A C 1
ATOM 1561 O O . ASP A 1 197 ? 27.525 11.905 3.359 1.00 31.48 197 ASP A O 1
ATOM 1565 N N . GLY A 1 198 ? 28.419 12.507 1.401 1.00 32.06 198 GLY A N 1
ATOM 1566 C CA . GLY A 1 198 ? 27.189 12.853 0.679 1.00 32.06 198 GLY A CA 1
ATOM 1567 C C . GLY A 1 198 ? 26.255 11.681 0.361 1.00 32.06 198 GLY A C 1
ATOM 1568 O O . GLY A 1 198 ? 25.525 11.726 -0.632 1.00 32.06 198 GLY A O 1
ATOM 1569 N N . ARG A 1 199 ? 26.228 10.625 1.177 1.00 33.34 199 ARG A N 1
ATOM 1570 C CA . ARG A 1 199 ? 25.307 9.495 1.011 1.00 33.34 199 ARG A CA 1
ATOM 1571 C C . ARG A 1 199 ? 23.986 9.769 1.724 1.00 33.34 199 ARG A C 1
ATOM 1573 O O . ARG A 1 199 ? 23.669 9.183 2.753 1.00 33.34 199 ARG A O 1
ATOM 1580 N N . ARG A 1 200 ? 23.151 10.631 1.132 1.00 32.03 200 ARG A N 1
ATOM 1581 C CA . ARG A 1 200 ? 21.721 10.673 1.486 1.00 32.03 200 ARG A CA 1
ATOM 1582 C C . ARG A 1 200 ? 21.097 9.315 1.154 1.00 32.03 200 ARG A C 1
ATOM 1584 O O . ARG A 1 200 ? 20.844 9.015 -0.014 1.00 32.03 200 ARG A O 1
ATOM 1591 N N . HIS A 1 201 ? 20.850 8.497 2.176 1.00 39.34 201 HIS A N 1
ATOM 1592 C CA . HIS A 1 201 ? 20.011 7.308 2.054 1.00 39.34 201 HIS A CA 1
ATOM 1593 C C . HIS A 1 201 ? 18.648 7.705 1.458 1.00 39.34 201 HIS A C 1
ATOM 1595 O O . HIS A 1 201 ? 18.089 8.724 1.876 1.00 39.34 201 HIS A O 1
ATOM 1601 N N . PRO A 1 202 ? 18.092 6.948 0.491 1.00 41.00 202 PRO A N 1
ATOM 1602 C CA . PRO A 1 202 ? 16.769 7.246 -0.038 1.00 41.00 202 PRO A CA 1
ATOM 1603 C C . PRO A 1 202 ? 15.760 7.181 1.110 1.00 41.00 202 PRO A C 1
ATOM 1605 O O . PRO A 1 202 ? 15.596 6.131 1.734 1.00 41.00 202 PRO A O 1
ATOM 1608 N N . SER A 1 203 ? 15.102 8.300 1.405 1.00 51.03 203 SER A N 1
ATOM 1609 C CA . SER A 1 203 ? 13.989 8.334 2.347 1.00 51.03 203 SER A CA 1
ATOM 1610 C C . SER A 1 203 ? 12.880 7.441 1.796 1.00 51.03 203 SER A C 1
ATOM 1612 O O . SER A 1 203 ? 12.207 7.795 0.829 1.00 51.03 203 SER A O 1
ATOM 1614 N N . GLU A 1 204 ? 12.733 6.245 2.354 1.00 65.75 204 GLU A N 1
ATOM 1615 C CA . GLU A 1 204 ? 11.650 5.347 1.976 1.00 65.75 204 GLU A CA 1
ATOM 1616 C C . GLU A 1 204 ? 10.291 5.946 2.383 1.00 65.75 204 GLU A C 1
ATOM 1618 O O . GLU A 1 204 ? 10.197 6.657 3.378 1.00 65.75 204 GLU A O 1
ATOM 1623 N N . PHE A 1 205 ? 9.237 5.687 1.605 1.00 74.88 205 PHE A N 1
ATOM 1624 C CA . PHE A 1 205 ? 7.876 6.111 1.936 1.00 74.88 205 PHE A CA 1
ATOM 1625 C C . PHE A 1 205 ? 7.307 5.283 3.098 1.00 74.88 205 PHE A C 1
ATOM 1627 O O . PHE A 1 205 ? 7.424 4.052 3.110 1.00 74.88 205 PHE A O 1
ATOM 1634 N N . TYR A 1 206 ? 6.637 5.952 4.039 1.00 69.94 206 TYR A N 1
ATOM 1635 C CA . TYR A 1 206 ? 5.980 5.325 5.184 1.00 69.94 206 TYR A CA 1
ATOM 1636 C C . TYR A 1 206 ? 4.587 5.904 5.429 1.00 69.94 206 TYR A C 1
ATOM 1638 O O . TYR A 1 206 ? 4.318 7.059 5.111 1.00 69.94 206 TYR A O 1
ATOM 1646 N N . ILE A 1 207 ? 3.734 5.118 6.084 1.00 70.75 207 ILE A N 1
ATOM 1647 C CA . ILE A 1 207 ? 2.401 5.539 6.528 1.00 70.75 207 ILE A CA 1
ATOM 1648 C C . ILE A 1 207 ? 2.401 5.706 8.055 1.00 70.75 207 ILE A C 1
ATOM 1650 O O . ILE A 1 207 ? 2.972 4.880 8.773 1.00 70.75 207 ILE A O 1
ATOM 1654 N N . ASN A 1 208 ? 1.772 6.776 8.554 1.00 63.03 208 ASN A N 1
ATOM 1655 C CA . ASN A 1 208 ? 1.601 7.017 9.989 1.00 63.03 208 ASN A CA 1
ATOM 1656 C C . ASN A 1 208 ? 0.469 6.140 10.559 1.00 63.03 208 ASN A C 1
ATOM 1658 O O . ASN A 1 208 ? -0.576 5.977 9.931 1.00 63.03 208 ASN A O 1
ATOM 1662 N N . SER A 1 209 ? 0.672 5.597 11.760 1.00 58.66 209 SER A N 1
ATOM 1663 C CA . SER A 1 209 ? -0.205 4.587 12.364 1.00 58.66 209 SER A CA 1
ATOM 1664 C C . SER A 1 209 ? -1.592 5.097 12.782 1.00 58.66 209 SER A C 1
ATOM 1666 O O . SER A 1 209 ? -2.528 4.308 12.930 1.00 58.66 209 SER A O 1
ATOM 1668 N N . ASN A 1 210 ? -1.750 6.413 12.961 1.00 52.66 210 ASN A N 1
ATOM 1669 C CA . ASN A 1 210 ? -2.965 6.979 13.554 1.00 52.66 210 ASN A CA 1
ATOM 1670 C C . ASN A 1 210 ? -4.151 7.121 12.593 1.00 52.66 210 ASN A C 1
ATOM 1672 O O . ASN A 1 210 ? -5.251 7.362 13.072 1.00 52.66 210 ASN A O 1
ATOM 1676 N N . ASN A 1 211 ? -3.974 6.938 11.280 1.00 54.56 211 ASN A N 1
ATOM 1677 C CA . ASN A 1 211 ? -5.077 7.022 10.323 1.00 54.56 211 ASN A CA 1
ATOM 1678 C C . ASN A 1 211 ? -4.901 6.028 9.173 1.00 54.56 211 ASN A C 1
ATOM 1680 O O . ASN A 1 211 ? -4.145 6.263 8.229 1.00 54.56 211 ASN A O 1
ATOM 1684 N N . GLY A 1 212 ? -5.636 4.917 9.260 1.00 65.50 212 GLY A N 1
ATOM 1685 C CA . GLY A 1 212 ? -5.570 3.807 8.320 1.00 65.50 212 GLY A CA 1
ATOM 1686 C C . GLY A 1 212 ? -5.707 4.268 6.871 1.00 65.50 212 GLY A C 1
ATOM 1687 O O . GLY A 1 212 ? -6.742 4.790 6.466 1.00 65.50 212 GLY A O 1
ATOM 1688 N N . TRP A 1 213 ? -4.674 4.010 6.073 1.00 74.19 213 TRP A N 1
ATOM 1689 C CA . TRP A 1 213 ? -4.654 4.203 4.619 1.00 74.19 213 TRP A CA 1
ATOM 1690 C C . TRP A 1 213 ? -5.911 3.648 3.922 1.00 74.19 213 TRP A C 1
ATOM 1692 O O . TRP A 1 213 ? -6.373 4.210 2.934 1.00 74.19 213 TRP A O 1
ATOM 1702 N N . LYS A 1 214 ? -6.532 2.610 4.495 1.00 74.31 214 LYS A N 1
ATOM 1703 C CA . LYS A 1 214 ? -7.839 2.067 4.095 1.00 74.31 214 LYS A CA 1
ATOM 1704 C C . LYS A 1 214 ? -8.960 3.112 4.128 1.00 74.31 214 LYS A C 1
ATOM 1706 O O . LYS A 1 214 ? -9.674 3.281 3.147 1.00 74.31 214 LYS A O 1
ATOM 1711 N N . SER A 1 215 ? -9.075 3.868 5.216 1.00 69.25 215 SER A N 1
ATOM 1712 C CA . SER A 1 215 ? -10.078 4.926 5.359 1.00 69.25 215 SER A CA 1
ATOM 1713 C C . SER A 1 215 ? -9.798 6.115 4.439 1.00 69.25 215 SER A C 1
ATOM 1715 O O . SER A 1 215 ? -10.737 6.760 3.982 1.00 69.25 215 SER A O 1
ATOM 1717 N N . ALA A 1 216 ? -8.528 6.399 4.126 1.00 64.62 216 ALA A N 1
ATOM 1718 C CA . ALA A 1 216 ? -8.177 7.392 3.107 1.00 64.62 216 ALA A CA 1
ATOM 1719 C C . ALA A 1 216 ? -8.691 6.971 1.717 1.00 64.62 216 ALA A C 1
ATOM 1721 O O . ALA A 1 216 ? -9.311 7.774 1.021 1.00 64.62 216 ALA A O 1
ATOM 1722 N N . LEU A 1 217 ? -8.525 5.695 1.355 1.00 67.38 217 LEU A N 1
ATOM 1723 C CA . LEU A 1 217 ? -9.060 5.120 0.114 1.00 67.38 217 LEU A CA 1
ATOM 1724 C C . LEU A 1 217 ? -10.598 5.147 0.066 1.00 67.38 217 LEU A C 1
ATOM 1726 O O . LEU A 1 217 ? -11.175 5.489 -0.966 1.00 67.38 217 LEU A O 1
ATOM 1730 N N . GLU A 1 218 ? -11.276 4.847 1.176 1.00 64.31 218 GLU A N 1
ATOM 1731 C CA . GLU A 1 218 ? -12.745 4.879 1.244 1.00 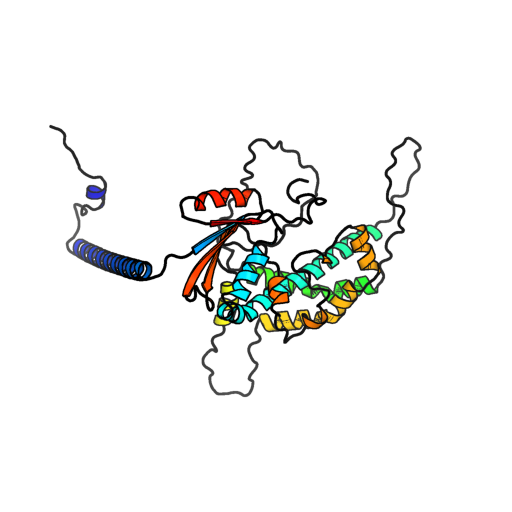64.31 218 GLU A CA 1
ATOM 1732 C C . GLU A 1 218 ? -13.325 6.298 1.184 1.00 64.31 218 GLU A C 1
ATOM 1734 O O . GLU A 1 218 ? -14.306 6.532 0.474 1.00 64.31 218 GLU A O 1
ATOM 1739 N N . LYS A 1 219 ? -12.709 7.271 1.870 1.00 60.81 219 LYS A N 1
ATOM 1740 C CA . LYS A 1 219 ? -13.149 8.678 1.850 1.00 60.81 219 LYS A CA 1
ATOM 1741 C C . LYS A 1 219 ? -13.110 9.268 0.442 1.00 60.81 219 LYS A C 1
ATOM 1743 O O . LYS A 1 219 ? -14.041 9.971 0.056 1.00 60.81 219 LYS A O 1
ATOM 1748 N N . VAL A 1 220 ? -12.083 8.941 -0.345 1.00 55.41 220 VAL A N 1
ATOM 1749 C CA . VAL A 1 220 ? -11.964 9.409 -1.738 1.00 55.41 220 VAL A CA 1
ATOM 1750 C C . VAL A 1 220 ? -13.007 8.754 -2.653 1.00 55.41 220 VAL A C 1
ATOM 1752 O O . VAL A 1 220 ? -13.448 9.366 -3.623 1.00 55.41 220 VAL A O 1
ATOM 1755 N N . LYS A 1 221 ? -13.470 7.544 -2.324 1.00 56.22 221 LYS A N 1
ATOM 1756 C CA . LYS A 1 221 ? -14.588 6.894 -3.022 1.00 56.22 221 LYS A CA 1
ATOM 1757 C C . LYS A 1 221 ? -15.942 7.525 -2.659 1.00 56.22 221 LYS A C 1
ATOM 1759 O O . LYS A 1 221 ? -16.839 7.572 -3.497 1.00 56.22 221 LYS A O 1
ATOM 1764 N N . GLY A 1 222 ? -16.088 8.025 -1.427 1.00 47.41 222 GLY A N 1
ATOM 1765 C CA . GLY A 1 222 ? -17.319 8.623 -0.893 1.00 47.41 222 GLY A CA 1
ATOM 1766 C C . GLY A 1 222 ? -17.580 10.086 -1.280 1.00 47.41 222 GLY A C 1
ATOM 1767 O O . GLY A 1 222 ? -18.733 10.516 -1.261 1.00 47.41 222 GLY A O 1
ATOM 1768 N N . THR A 1 223 ? -16.558 10.853 -1.675 1.00 47.69 223 THR A N 1
ATOM 1769 C CA . THR A 1 223 ? -16.717 12.248 -2.141 1.00 47.69 223 THR A CA 1
ATOM 1770 C C . THR A 1 223 ? -17.324 12.368 -3.544 1.00 47.69 223 THR A C 1
ATOM 1772 O O . THR A 1 223 ? -17.693 13.466 -3.955 1.00 47.69 223 THR A O 1
ATOM 1775 N N . MET A 1 224 ? -17.540 11.255 -4.253 1.00 46.62 224 MET A N 1
ATOM 1776 C CA . MET A 1 224 ? -18.385 11.196 -5.448 1.00 46.62 224 MET A CA 1
ATOM 1777 C C . MET A 1 224 ? -19.820 10.779 -5.088 1.00 46.62 224 MET A C 1
ATOM 1779 O O . MET A 1 224 ? -20.263 9.674 -5.399 1.00 46.62 224 MET A O 1
ATOM 1783 N N . ARG A 1 225 ? -20.594 11.674 -4.460 1.00 34.44 225 ARG A N 1
ATOM 1784 C CA . ARG A 1 225 ? -22.058 11.605 -4.608 1.00 34.44 225 ARG A CA 1
ATOM 1785 C C . ARG A 1 225 ? -22.413 12.167 -5.986 1.00 34.44 225 ARG A C 1
ATOM 1787 O O . ARG A 1 225 ? -21.905 13.237 -6.323 1.00 34.44 225 ARG A O 1
ATOM 1794 N N . PRO A 1 226 ? -23.286 11.517 -6.777 1.00 41.09 226 PRO A N 1
ATOM 1795 C CA . PRO A 1 226 ? -23.832 12.171 -7.951 1.00 41.09 226 PRO A CA 1
ATOM 1796 C C . PRO A 1 226 ? -24.582 13.406 -7.452 1.00 41.09 226 PRO A C 1
ATOM 1798 O O . PRO A 1 226 ? -25.528 13.293 -6.666 1.00 41.09 226 PRO A O 1
ATOM 1801 N N . ALA A 1 227 ? -24.137 14.593 -7.869 1.00 39.84 227 ALA A N 1
ATOM 1802 C CA . ALA A 1 227 ? -25.008 15.755 -7.856 1.00 39.84 227 ALA A CA 1
ATOM 1803 C C . ALA A 1 227 ? -26.312 15.312 -8.530 1.00 39.84 227 ALA A C 1
ATOM 1805 O O . ALA A 1 227 ? -26.259 14.646 -9.568 1.00 39.84 227 ALA A O 1
ATOM 1806 N N . ARG A 1 228 ? -27.449 15.565 -7.871 1.00 39.41 228 ARG A N 1
ATOM 1807 C CA . ARG A 1 228 ? -28.790 15.231 -8.364 1.00 39.41 228 ARG A CA 1
ATOM 1808 C C . ARG A 1 228 ? -28.831 15.450 -9.875 1.00 39.41 228 ARG A C 1
ATOM 1810 O O . ARG A 1 228 ? -28.591 16.558 -10.337 1.00 39.41 228 ARG A O 1
ATOM 1817 N N . ALA A 1 229 ? -29.042 14.366 -10.614 1.00 41.66 229 ALA A N 1
ATOM 1818 C CA . ALA A 1 229 ? -29.098 14.409 -12.060 1.00 41.66 229 ALA A CA 1
ATOM 1819 C C . ALA A 1 229 ? -30.328 15.225 -12.467 1.00 41.66 229 ALA A C 1
ATOM 1821 O O . ALA A 1 229 ? -31.454 14.743 -12.346 1.00 41.66 229 ALA A O 1
ATOM 1822 N N . ASP A 1 230 ? -30.106 16.448 -12.941 1.00 39.34 230 ASP A N 1
ATOM 1823 C CA . ASP A 1 230 ? -31.081 17.128 -13.779 1.00 39.34 230 ASP A CA 1
ATOM 1824 C C . ASP A 1 230 ? -31.195 16.334 -15.083 1.00 39.34 230 ASP A C 1
ATOM 1826 O O . ASP A 1 230 ? -30.247 16.185 -15.859 1.00 39.34 230 ASP A O 1
ATOM 1830 N N . ILE A 1 231 ? -32.371 15.742 -15.275 1.00 50.72 231 ILE A N 1
ATOM 1831 C CA . ILE A 1 231 ? -32.737 14.945 -16.442 1.00 50.72 231 ILE A CA 1
ATOM 1832 C C . ILE A 1 231 ? -32.952 15.913 -17.609 1.00 50.72 231 ILE A C 1
ATOM 1834 O O . ILE A 1 231 ? -34.076 16.325 -17.871 1.00 50.72 231 ILE A O 1
ATOM 1838 N N . ASN A 1 232 ? -31.878 16.314 -18.292 1.00 47.84 232 ASN A N 1
ATOM 1839 C CA . ASN A 1 232 ? -31.940 16.712 -19.700 1.00 47.84 232 ASN A CA 1
ATOM 1840 C C . ASN A 1 232 ? -30.542 16.899 -20.305 1.00 47.84 232 ASN A C 1
ATOM 1842 O O . ASN A 1 232 ? -29.914 17.934 -20.114 1.00 47.84 232 ASN A O 1
ATOM 1846 N N . SER A 1 233 ? -30.083 15.891 -21.054 1.00 43.84 233 SER A N 1
ATOM 1847 C CA . SER A 1 233 ? -29.145 15.965 -22.194 1.00 43.84 233 SER A CA 1
ATOM 1848 C C . SER A 1 233 ? -28.318 14.677 -22.275 1.00 43.84 233 SER A C 1
ATOM 1850 O O . SER A 1 233 ? -27.633 14.287 -21.330 1.00 43.84 233 SER A O 1
ATOM 1852 N N . GLY A 1 234 ? -28.404 13.992 -23.416 1.00 44.28 234 GLY A N 1
ATOM 1853 C CA . GLY A 1 234 ? -27.786 12.695 -23.692 1.00 44.28 234 GLY A CA 1
ATOM 1854 C C . GLY A 1 234 ? -26.260 12.726 -23.821 1.00 44.28 234 GLY A C 1
ATOM 1855 O O . GLY A 1 234 ? -25.722 12.461 -24.892 1.00 44.28 234 GLY A O 1
ATOM 1856 N N . SER A 1 235 ? -25.544 12.978 -22.726 1.00 45.84 235 SER A N 1
ATOM 1857 C CA . SER A 1 235 ? -24.108 12.698 -22.634 1.00 45.84 235 SER A CA 1
ATOM 1858 C C . SER A 1 235 ? -23.740 12.265 -21.215 1.00 45.84 235 SER A C 1
ATOM 1860 O O . SER A 1 235 ? -23.260 13.047 -20.399 1.00 45.84 235 SER A 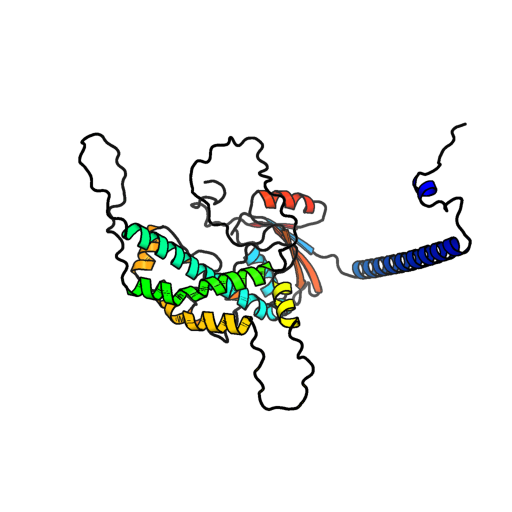O 1
ATOM 1862 N N . LEU A 1 236 ? -23.959 10.983 -20.915 1.00 43.94 236 LEU A N 1
ATOM 1863 C CA . LEU A 1 236 ? -23.421 10.318 -19.726 1.00 43.94 236 LEU A CA 1
ATOM 1864 C C . LEU A 1 236 ? -21.901 10.147 -19.881 1.00 43.94 236 LEU A C 1
ATOM 1866 O O . LEU A 1 236 ? -21.394 9.042 -20.071 1.00 43.94 236 LEU A O 1
ATOM 1870 N N . ARG A 1 237 ? -21.137 11.242 -19.797 1.00 47.22 237 ARG A N 1
ATOM 1871 C CA . ARG A 1 237 ? -19.715 11.133 -19.463 1.00 47.22 237 ARG A CA 1
ATOM 1872 C C . ARG A 1 237 ? -19.648 10.767 -17.988 1.00 47.22 237 ARG A C 1
ATOM 1874 O O . ARG A 1 237 ? -19.772 11.628 -17.123 1.00 47.22 237 ARG A O 1
ATOM 1881 N N . LYS A 1 238 ? -19.514 9.468 -17.711 1.00 54.38 238 LYS A N 1
ATOM 1882 C CA . LYS A 1 238 ? -19.177 8.945 -16.384 1.00 54.38 238 LYS A CA 1
ATOM 1883 C C . LYS A 1 238 ? -17.996 9.768 -15.864 1.00 54.38 238 LYS A C 1
ATOM 1885 O O . LYS A 1 238 ? -16.956 9.799 -16.520 1.00 54.38 238 LYS A O 1
ATOM 1890 N N . ILE A 1 239 ? -18.182 10.485 -14.757 1.00 54.53 239 ILE A N 1
ATOM 1891 C CA . ILE A 1 239 ? -17.092 11.198 -14.085 1.00 54.53 239 ILE A CA 1
ATOM 1892 C C . ILE A 1 239 ? -16.018 10.140 -13.806 1.00 54.53 239 ILE A C 1
ATOM 1894 O O . ILE A 1 239 ? -16.277 9.191 -13.064 1.00 54.53 239 ILE A O 1
ATOM 1898 N N . ARG A 1 240 ? -14.874 10.231 -14.495 1.00 64.56 240 ARG A N 1
ATOM 1899 C CA . ARG A 1 240 ? -13.770 9.276 -14.341 1.00 64.56 240 ARG A CA 1
ATOM 1900 C C . ARG A 1 240 ? -13.189 9.439 -12.945 1.00 64.56 240 ARG A C 1
ATOM 1902 O O . ARG A 1 240 ? -12.993 10.566 -12.488 1.00 64.56 240 ARG A O 1
ATOM 1909 N N . SER A 1 241 ? -12.968 8.327 -12.254 1.00 82.12 241 SER A N 1
ATOM 1910 C CA . SER A 1 241 ? -12.307 8.369 -10.956 1.00 82.12 241 SER A CA 1
ATOM 1911 C C . SER A 1 241 ? -10.791 8.423 -11.143 1.00 82.12 241 SER A C 1
ATOM 1913 O O . SER A 1 241 ? -10.256 7.875 -12.102 1.00 82.12 241 SER A O 1
ATOM 1915 N N . VAL A 1 242 ? -10.082 9.035 -10.192 1.00 82.50 242 VAL A N 1
ATOM 1916 C CA . VAL A 1 242 ? -8.607 9.024 -10.165 1.00 82.50 242 VAL A CA 1
ATOM 1917 C C . VAL A 1 242 ? -8.060 7.586 -10.149 1.00 82.50 242 VAL A C 1
ATOM 1919 O O . VAL A 1 242 ? -6.991 7.328 -10.691 1.00 82.50 242 VAL A O 1
ATOM 1922 N N . ASP A 1 243 ? -8.802 6.632 -9.571 1.00 85.50 243 ASP A N 1
ATOM 1923 C CA . ASP A 1 243 ? -8.435 5.208 -9.575 1.00 85.50 243 ASP A CA 1
ATOM 1924 C C . ASP A 1 243 ? -8.460 4.605 -10.984 1.00 85.50 243 ASP A C 1
ATOM 1926 O O . ASP A 1 243 ? -7.622 3.757 -11.308 1.00 85.50 243 ASP A O 1
ATOM 1930 N N . ASP A 1 244 ? -9.408 5.042 -11.819 1.00 88.94 244 ASP A N 1
ATOM 1931 C CA . ASP A 1 244 ? -9.503 4.621 -13.216 1.00 88.94 244 ASP A CA 1
ATOM 1932 C C . ASP A 1 244 ? -8.323 5.182 -14.015 1.00 88.94 244 ASP A C 1
ATOM 1934 O O . ASP A 1 244 ? -7.677 4.428 -14.739 1.00 88.94 244 ASP A O 1
ATOM 1938 N N . ASP A 1 245 ? -7.980 6.460 -13.814 1.00 91.12 245 ASP A N 1
ATOM 1939 C CA . ASP A 1 245 ? -6.844 7.107 -14.484 1.00 91.12 245 ASP A CA 1
ATOM 1940 C C . ASP A 1 245 ? -5.507 6.446 -14.092 1.00 91.12 245 ASP A C 1
ATOM 1942 O O . ASP A 1 245 ? -4.675 6.154 -14.953 1.00 91.12 245 ASP A O 1
ATOM 1946 N N . ILE A 1 246 ? -5.312 6.134 -12.803 1.00 93.31 246 ILE A N 1
ATOM 1947 C CA . ILE A 1 246 ? -4.142 5.379 -12.325 1.00 93.31 246 ILE A CA 1
ATOM 1948 C C . ILE A 1 246 ? -4.083 4.002 -12.997 1.00 93.31 246 ILE A C 1
ATOM 1950 O O . ILE A 1 246 ? -3.026 3.591 -13.480 1.00 93.31 246 ILE A O 1
ATOM 1954 N N . SER A 1 247 ? -5.212 3.290 -13.038 1.00 94.31 247 SER A N 1
ATOM 1955 C CA . SER A 1 247 ? -5.291 1.955 -13.641 1.00 94.31 247 SER A CA 1
ATOM 1956 C C . SER A 1 247 ? -5.000 1.992 -15.148 1.00 94.31 247 SER A C 1
ATOM 1958 O O . SER A 1 247 ? -4.305 1.111 -15.651 1.00 94.31 247 SER A O 1
ATOM 1960 N N . GLU A 1 248 ? -5.493 3.007 -15.862 1.00 95.44 248 GLU A N 1
ATOM 1961 C CA . GLU A 1 248 ? -5.285 3.204 -17.303 1.00 95.44 248 GLU A CA 1
ATOM 1962 C C . GLU A 1 248 ? -3.810 3.484 -17.623 1.00 95.44 248 GLU A C 1
ATOM 1964 O O . GLU A 1 248 ? -3.242 2.844 -18.509 1.00 95.44 248 GLU A O 1
ATOM 1969 N N . VAL A 1 249 ? -3.153 4.367 -16.862 1.00 96.88 249 VAL A N 1
ATOM 1970 C CA . VAL A 1 249 ? -1.727 4.678 -17.065 1.00 96.88 249 VAL A CA 1
ATOM 1971 C C . VAL A 1 249 ? -0.842 3.469 -16.762 1.00 96.88 249 VAL A C 1
ATOM 1973 O O . VAL A 1 249 ? 0.044 3.149 -17.555 1.00 96.88 249 VAL A O 1
ATOM 1976 N N . ILE A 1 250 ? -1.085 2.764 -15.651 1.00 97.81 250 ILE A N 1
ATOM 1977 C CA . ILE A 1 250 ? -0.323 1.553 -15.307 1.00 97.81 250 ILE A CA 1
ATOM 1978 C C . ILE A 1 250 ? -0.488 0.492 -16.400 1.00 97.81 250 ILE A C 1
ATOM 1980 O O . ILE A 1 250 ? 0.507 -0.091 -16.831 1.00 97.81 250 ILE A O 1
ATOM 1984 N N . ALA A 1 251 ? -1.713 0.275 -16.888 1.00 97.88 251 ALA A N 1
ATOM 1985 C CA . ALA A 1 251 ? -1.969 -0.664 -17.975 1.00 97.88 251 ALA A CA 1
ATOM 1986 C C . ALA A 1 251 ? -1.278 -0.248 -19.284 1.00 97.88 251 ALA A C 1
ATOM 1988 O O . ALA A 1 251 ? -0.691 -1.089 -19.963 1.00 97.88 251 ALA A O 1
ATOM 1989 N N . GLY A 1 252 ? -1.271 1.049 -19.611 1.00 97.94 252 GLY A N 1
ATOM 1990 C CA . GLY A 1 252 ? -0.569 1.589 -20.779 1.00 97.94 252 GLY A CA 1
ATOM 1991 C C . GLY A 1 252 ? 0.952 1.394 -20.738 1.00 97.94 252 GLY A C 1
ATOM 1992 O O . GLY A 1 252 ? 1.582 1.258 -21.783 1.00 97.94 252 GLY A O 1
ATOM 1993 N N . CYS A 1 253 ? 1.544 1.320 -19.543 1.00 98.25 253 CYS A N 1
ATOM 1994 C CA . CYS A 1 253 ? 2.973 1.067 -19.350 1.00 98.25 253 CYS A CA 1
ATOM 1995 C C . CYS A 1 253 ? 3.332 -0.426 -19.216 1.00 98.25 253 CYS A C 1
ATOM 1997 O O . CYS A 1 253 ? 4.511 -0.739 -19.052 1.00 98.25 253 CYS A O 1
ATOM 1999 N N . ARG A 1 254 ? 2.362 -1.354 -19.257 1.00 98.31 254 ARG A N 1
ATOM 2000 C CA . ARG A 1 254 ? 2.568 -2.789 -18.967 1.00 98.31 254 ARG A CA 1
ATOM 2001 C C . ARG A 1 254 ? 3.715 -3.408 -19.757 1.00 98.31 254 ARG A C 1
ATOM 2003 O O . ARG A 1 254 ? 4.616 -4.003 -19.167 1.00 98.31 254 ARG A O 1
ATOM 2010 N N . ASP A 1 255 ? 3.682 -3.264 -21.075 1.00 98.38 255 ASP A N 1
ATOM 2011 C CA . ASP A 1 255 ? 4.638 -3.938 -21.955 1.00 98.38 255 ASP A CA 1
ATOM 2012 C C . ASP A 1 255 ? 6.048 -3.346 -21.790 1.00 98.38 255 ASP A C 1
ATOM 2014 O O . ASP A 1 255 ? 7.038 -4.070 -21.844 1.00 98.38 255 ASP A O 1
ATOM 2018 N N . ASP A 1 256 ? 6.146 -2.048 -21.486 1.00 98.38 256 ASP A N 1
ATOM 2019 C CA . ASP A 1 256 ? 7.415 -1.376 -21.190 1.00 98.38 256 ASP A CA 1
ATOM 2020 C C . ASP A 1 256 ? 7.983 -1.803 -19.822 1.00 98.38 256 ASP A C 1
ATOM 2022 O O . ASP A 1 256 ? 9.190 -2.022 -19.691 1.00 98.38 256 ASP A O 1
ATOM 2026 N N . MET A 1 257 ? 7.124 -1.981 -18.808 1.00 98.38 257 MET A N 1
ATOM 2027 C CA . MET A 1 257 ? 7.508 -2.522 -17.494 1.00 98.38 257 MET A CA 1
ATOM 2028 C C . MET A 1 257 ? 7.988 -3.975 -17.598 1.00 98.38 257 MET A C 1
ATOM 2030 O O . MET A 1 257 ? 8.916 -4.374 -16.896 1.00 98.38 257 MET A O 1
ATOM 2034 N N . LYS A 1 258 ? 7.394 -4.771 -18.491 1.00 98.00 258 LYS A N 1
ATOM 2035 C CA . LYS A 1 258 ? 7.892 -6.118 -18.778 1.00 98.00 258 LYS A CA 1
ATOM 2036 C C . LYS A 1 258 ? 9.216 -6.079 -19.538 1.00 98.00 258 LYS A C 1
ATOM 2038 O O . LYS A 1 258 ? 10.174 -6.730 -19.133 1.00 98.00 258 LYS A O 1
ATOM 2043 N N . ALA A 1 259 ? 9.306 -5.254 -20.581 1.00 97.75 259 ALA A N 1
ATOM 2044 C CA . ALA A 1 259 ? 10.512 -5.123 -21.392 1.00 97.75 259 ALA A CA 1
ATOM 2045 C C . ALA A 1 259 ? 11.732 -4.684 -20.572 1.00 97.75 259 ALA A C 1
ATOM 2047 O O . ALA A 1 259 ? 12.832 -5.170 -20.822 1.00 97.75 259 ALA A O 1
ATOM 2048 N N . ILE A 1 260 ? 11.555 -3.794 -19.587 1.00 96.69 260 ILE A N 1
ATOM 2049 C CA . ILE A 1 260 ? 12.657 -3.380 -18.715 1.00 96.69 260 ILE A CA 1
ATOM 2050 C C . ILE A 1 260 ? 13.089 -4.493 -17.749 1.00 96.69 260 ILE A C 1
ATOM 2052 O O . ILE A 1 260 ? 14.277 -4.622 -17.458 1.00 96.69 260 ILE A O 1
ATOM 2056 N N . TRP A 1 261 ? 12.149 -5.310 -17.269 1.00 96.38 261 TRP A N 1
ATOM 2057 C CA . TRP A 1 261 ? 12.435 -6.409 -16.345 1.00 96.38 261 TRP A CA 1
ATOM 2058 C C . TRP A 1 261 ? 13.105 -7.607 -17.028 1.00 96.38 261 TRP A C 1
ATOM 2060 O O . TRP A 1 261 ? 13.989 -8.240 -16.446 1.00 96.38 261 TRP A O 1
ATOM 2070 N N . ASP A 1 262 ? 12.733 -7.893 -18.273 1.00 96.56 262 ASP A N 1
ATOM 2071 C CA . ASP A 1 262 ? 13.287 -9.006 -19.052 1.00 96.56 262 ASP A CA 1
ATOM 2072 C C . ASP A 1 262 ? 14.608 -8.643 -19.763 1.00 96.56 262 ASP A C 1
ATOM 2074 O O . ASP A 1 262 ? 15.270 -9.506 -20.344 1.00 96.56 262 ASP A O 1
ATOM 2078 N N . ASP A 1 263 ? 15.035 -7.377 -19.715 1.00 97.00 263 ASP A N 1
ATOM 2079 C CA . ASP A 1 263 ? 16.243 -6.925 -20.400 1.00 97.00 263 ASP A CA 1
ATOM 2080 C C . ASP A 1 263 ? 17.536 -7.440 -19.743 1.00 97.00 263 ASP A C 1
ATOM 2082 O O . ASP A 1 263 ? 17.843 -7.151 -18.586 1.00 97.00 263 ASP A O 1
ATOM 2086 N N . SER A 1 264 ? 18.362 -8.144 -20.522 1.00 95.44 264 SER A N 1
ATOM 2087 C CA . SER A 1 264 ? 19.614 -8.744 -20.048 1.00 95.44 264 SER A CA 1
ATOM 2088 C C . SER A 1 264 ? 20.627 -7.730 -19.505 1.00 95.44 264 SER A C 1
ATOM 2090 O O . SER A 1 264 ? 21.333 -8.028 -18.547 1.00 95.44 264 SER A O 1
ATOM 2092 N N . THR A 1 265 ? 20.721 -6.536 -20.101 1.00 94.56 265 THR A N 1
ATOM 2093 C CA . THR A 1 265 ? 21.654 -5.494 -19.648 1.00 94.56 265 THR A CA 1
ATOM 2094 C C . THR A 1 265 ? 21.198 -4.917 -18.313 1.00 94.56 265 THR A C 1
ATOM 2096 O O . THR A 1 265 ? 22.025 -4.642 -17.446 1.00 94.56 265 THR A O 1
ATOM 2099 N N . ILE A 1 266 ? 19.889 -4.783 -18.114 1.00 94.31 266 ILE A N 1
ATOM 2100 C CA . ILE A 1 266 ? 19.310 -4.319 -16.850 1.00 94.31 266 ILE A CA 1
ATOM 2101 C C . ILE A 1 266 ? 19.438 -5.390 -15.768 1.00 94.31 266 ILE A C 1
ATOM 2103 O O . ILE A 1 266 ? 19.821 -5.074 -14.645 1.00 94.31 266 ILE A O 1
ATOM 2107 N N . ARG A 1 267 ? 19.234 -6.669 -16.098 1.00 94.12 267 ARG A N 1
ATOM 2108 C CA . ARG A 1 267 ? 19.530 -7.780 -15.179 1.00 94.12 267 ARG A CA 1
ATOM 2109 C C . ARG A 1 267 ? 20.993 -7.795 -14.746 1.00 94.12 267 ARG A C 1
ATOM 2111 O O . ARG A 1 267 ? 21.284 -7.952 -13.562 1.00 94.12 267 ARG A O 1
ATOM 2118 N N . GLU A 1 268 ? 21.913 -7.582 -15.683 1.00 92.31 268 GLU A N 1
ATOM 2119 C CA . GLU A 1 268 ? 23.339 -7.497 -15.377 1.00 92.31 268 GLU A CA 1
ATOM 2120 C C . GLU A 1 268 ? 23.665 -6.283 -14.493 1.00 92.31 268 GLU A C 1
ATOM 2122 O O . GLU A 1 268 ? 24.430 -6.409 -13.537 1.00 92.31 268 GLU A O 1
ATOM 2127 N N . MET A 1 269 ? 23.041 -5.132 -14.755 1.00 92.75 269 MET A N 1
ATOM 2128 C CA . MET A 1 269 ? 23.142 -3.929 -13.925 1.00 92.75 269 MET A CA 1
ATOM 2129 C C . MET A 1 269 ? 22.698 -4.187 -12.479 1.00 92.75 269 MET A C 1
ATOM 2131 O O . MET A 1 269 ? 23.430 -3.871 -11.538 1.00 92.75 269 MET A O 1
ATOM 2135 N N . LEU A 1 270 ? 21.532 -4.812 -12.290 1.00 90.88 270 LEU A N 1
ATOM 2136 C CA . LEU A 1 270 ? 21.022 -5.174 -10.965 1.00 90.88 270 LEU A CA 1
ATOM 2137 C C . LEU A 1 270 ? 21.987 -6.126 -10.245 1.00 90.88 270 LEU A C 1
ATOM 2139 O O . LEU A 1 270 ? 22.350 -5.876 -9.095 1.00 90.88 270 LEU A O 1
ATOM 2143 N N . ASN A 1 271 ? 22.512 -7.131 -10.950 1.00 90.12 271 ASN A N 1
ATOM 2144 C CA . ASN A 1 271 ? 23.484 -8.067 -10.389 1.00 90.12 271 ASN A CA 1
ATOM 2145 C C . ASN A 1 271 ? 24.809 -7.386 -9.983 1.00 90.12 271 ASN A C 1
ATOM 2147 O O . ASN A 1 271 ? 25.327 -7.641 -8.896 1.00 90.12 271 ASN A O 1
ATOM 2151 N N . ARG A 1 272 ? 25.349 -6.478 -10.811 1.00 89.06 272 ARG A N 1
ATOM 2152 C CA . ARG A 1 272 ? 26.586 -5.725 -10.507 1.00 89.06 272 ARG A CA 1
ATOM 2153 C C . ARG A 1 272 ? 26.428 -4.805 -9.301 1.00 89.06 272 ARG A C 1
ATOM 2155 O O . ARG A 1 272 ? 27.319 -4.744 -8.460 1.00 89.06 272 ARG A O 1
ATOM 2162 N N . SER A 1 273 ? 25.273 -4.156 -9.185 1.00 84.62 273 SER A N 1
ATOM 2163 C CA . SER A 1 273 ? 24.923 -3.321 -8.030 1.00 84.62 273 SER A CA 1
ATOM 2164 C C . SER A 1 273 ? 24.581 -4.126 -6.766 1.00 84.62 273 SER A C 1
ATOM 2166 O O . SER A 1 273 ? 24.274 -3.533 -5.732 1.00 84.62 273 SER A O 1
ATOM 2168 N N . LYS A 1 274 ? 24.624 -5.470 -6.837 1.00 85.62 274 LYS A N 1
ATOM 2169 C CA . LYS A 1 274 ? 24.201 -6.405 -5.780 1.00 85.62 274 LYS A CA 1
ATOM 2170 C C . LYS A 1 274 ? 22.778 -6.121 -5.274 1.00 85.62 274 LYS A C 1
ATOM 2172 O O . LYS A 1 274 ? 22.460 -6.390 -4.118 1.00 85.62 274 LYS A O 1
ATOM 2177 N N . SER A 1 275 ? 21.924 -5.569 -6.134 1.00 83.12 275 SER A N 1
ATOM 2178 C CA . SER A 1 275 ? 20.551 -5.210 -5.795 1.00 83.12 275 SER A CA 1
ATOM 2179 C C . SER A 1 275 ? 19.619 -6.376 -6.110 1.00 83.12 275 SER A C 1
ATOM 2181 O O . SER A 1 275 ? 19.315 -6.639 -7.271 1.00 83.12 275 SER A O 1
ATOM 2183 N N . ARG A 1 276 ? 19.173 -7.088 -5.069 1.00 84.81 276 ARG A N 1
ATOM 2184 C CA . ARG A 1 276 ? 18.203 -8.190 -5.175 1.00 84.81 276 ARG A CA 1
ATOM 2185 C C . ARG A 1 276 ? 16.782 -7.663 -4.984 1.00 84.81 276 ARG A C 1
ATOM 2187 O O . ARG A 1 276 ? 16.146 -7.892 -3.959 1.00 84.81 276 ARG A O 1
ATOM 2194 N N . ILE A 1 277 ? 16.301 -6.882 -5.950 1.00 86.06 277 ILE A N 1
ATOM 2195 C CA . ILE A 1 277 ? 14.968 -6.260 -5.877 1.00 86.06 277 ILE A CA 1
ATOM 2196 C C . ILE A 1 277 ? 13.869 -7.334 -5.907 1.00 86.06 277 ILE A C 1
ATOM 2198 O O . ILE A 1 277 ? 12.822 -7.148 -5.295 1.00 86.06 277 ILE A O 1
ATOM 2202 N N . GLU A 1 278 ? 14.111 -8.476 -6.547 1.00 88.44 278 GLU A N 1
ATOM 2203 C CA . GLU A 1 278 ? 13.196 -9.620 -6.583 1.00 88.44 278 GLU A CA 1
ATOM 2204 C C . GLU A 1 278 ? 12.912 -10.243 -5.211 1.00 88.44 278 GLU A C 1
ATOM 2206 O O . GLU A 1 278 ? 11.821 -10.768 -4.998 1.00 88.44 278 GLU A O 1
ATOM 2211 N N . ASP A 1 279 ? 13.858 -10.146 -4.275 1.00 85.00 279 ASP A N 1
ATOM 2212 C CA . ASP A 1 279 ? 13.674 -10.630 -2.905 1.00 85.00 279 ASP A CA 1
ATOM 2213 C C . ASP A 1 279 ? 12.957 -9.596 -2.032 1.00 85.00 279 ASP A C 1
ATOM 2215 O O . ASP A 1 279 ? 12.565 -9.884 -0.898 1.00 85.00 279 ASP A O 1
ATOM 2219 N N . SER A 1 280 ? 12.802 -8.367 -2.538 1.00 82.94 280 SER A N 1
ATOM 2220 C CA . SER A 1 280 ? 12.201 -7.299 -1.760 1.00 82.94 280 SER A CA 1
ATOM 2221 C C . SER A 1 280 ? 10.713 -7.586 -1.510 1.00 82.94 280 SER A C 1
ATOM 2223 O O . SER A 1 280 ? 9.968 -7.974 -2.415 1.00 82.94 280 SER A O 1
ATOM 2225 N N . PRO A 1 281 ? 10.227 -7.392 -0.276 1.00 82.12 281 PRO A N 1
ATOM 2226 C CA . PRO A 1 281 ? 8.811 -7.549 0.017 1.00 82.12 281 PRO A CA 1
ATOM 2227 C C . PRO A 1 281 ? 7.969 -6.556 -0.798 1.00 82.12 281 PRO A C 1
ATOM 2229 O O . PRO A 1 281 ? 8.278 -5.365 -0.857 1.00 82.12 281 PRO A O 1
ATOM 2232 N N . GLY A 1 282 ? 6.873 -7.039 -1.383 1.00 88.69 282 GLY A N 1
ATOM 2233 C CA . GLY A 1 282 ? 6.053 -6.270 -2.322 1.00 88.69 282 GLY A CA 1
ATOM 2234 C C . GLY A 1 282 ? 6.577 -6.278 -3.759 1.00 88.69 282 GLY A C 1
ATOM 2235 O O . GLY A 1 282 ? 6.146 -5.452 -4.550 1.00 88.69 282 GLY A O 1
ATOM 2236 N N . PHE A 1 283 ? 7.497 -7.175 -4.114 1.00 94.25 283 PHE A N 1
ATOM 2237 C CA . PHE A 1 283 ? 7.951 -7.318 -5.491 1.00 94.25 283 PHE A CA 1
ATOM 2238 C C . PHE A 1 283 ? 6.878 -7.933 -6.406 1.00 94.25 283 PHE A C 1
ATOM 2240 O O . PHE A 1 283 ? 6.416 -9.050 -6.167 1.00 94.25 283 PHE A O 1
ATOM 2247 N N . PHE A 1 284 ? 6.518 -7.223 -7.484 1.00 96.81 284 PHE A N 1
ATOM 2248 C CA . PHE A 1 284 ? 5.424 -7.619 -8.388 1.00 96.81 284 PHE A CA 1
ATOM 2249 C C . PHE A 1 284 ? 5.785 -7.693 -9.881 1.00 96.81 284 PHE A C 1
ATOM 2251 O O . PHE A 1 284 ? 4.924 -8.027 -10.692 1.00 96.81 284 PHE A O 1
ATOM 2258 N N . LEU A 1 285 ? 7.033 -7.428 -10.286 1.00 96.38 285 LEU A N 1
ATOM 2259 C CA . LEU A 1 285 ? 7.387 -7.389 -11.718 1.00 96.38 285 LEU A CA 1
ATOM 2260 C C . LEU A 1 285 ? 7.285 -8.748 -12.428 1.00 96.38 285 LEU A C 1
ATOM 2262 O O . LEU A 1 285 ? 6.998 -8.780 -13.620 1.00 96.38 285 LEU A O 1
ATOM 2266 N N . ASN A 1 286 ? 7.427 -9.866 -11.709 1.00 96.38 286 ASN A N 1
ATOM 2267 C CA . ASN A 1 286 ? 7.170 -11.200 -12.277 1.00 96.38 286 ASN A CA 1
ATOM 2268 C C . ASN A 1 286 ? 5.693 -11.401 -12.667 1.00 96.38 286 ASN A C 1
ATOM 2270 O O . ASN A 1 286 ? 5.393 -12.197 -13.549 1.00 96.38 286 ASN A O 1
ATOM 2274 N N . ASP A 1 287 ? 4.783 -10.668 -12.024 1.00 97.31 287 ASP A N 1
ATOM 2275 C CA . ASP A 1 287 ? 3.335 -10.739 -12.221 1.00 97.31 287 ASP A CA 1
ATOM 2276 C C . ASP A 1 287 ? 2.798 -9.550 -13.044 1.00 97.31 287 ASP A C 1
ATOM 2278 O O . ASP A 1 287 ? 1.584 -9.338 -13.114 1.00 97.31 287 ASP A O 1
ATOM 2282 N N . VAL A 1 288 ? 3.677 -8.753 -13.669 1.00 97.69 288 VAL A N 1
ATOM 2283 C CA . VAL A 1 288 ? 3.312 -7.471 -14.298 1.00 97.69 288 VAL A CA 1
ATOM 2284 C C . VAL A 1 288 ? 2.204 -7.606 -15.344 1.00 97.69 288 VAL A C 1
ATOM 2286 O O . VAL A 1 288 ? 1.318 -6.761 -15.397 1.00 97.69 288 VAL A O 1
ATOM 2289 N N . GLU A 1 289 ? 2.189 -8.685 -16.129 1.00 97.69 289 GLU A N 1
ATOM 2290 C CA . GLU A 1 289 ? 1.168 -8.902 -17.165 1.00 97.69 289 GLU A CA 1
ATOM 2291 C C . GLU A 1 289 ? -0.235 -9.084 -16.596 1.00 97.69 289 GLU A C 1
ATOM 2293 O O . GLU A 1 289 ? -1.206 -8.647 -17.209 1.00 97.69 289 GLU A O 1
ATOM 2298 N N . ARG A 1 290 ? -0.332 -9.719 -15.424 1.00 97.62 290 ARG A N 1
ATOM 2299 C CA . ARG A 1 290 ? -1.596 -9.962 -14.726 1.00 97.62 290 ARG A CA 1
ATOM 2300 C C . ARG A 1 290 ? -2.016 -8.760 -13.886 1.00 97.62 290 ARG A C 1
ATOM 2302 O O . ARG A 1 290 ? -3.209 -8.531 -13.721 1.00 97.62 290 ARG A O 1
ATOM 2309 N N . ILE A 1 291 ? -1.056 -8.029 -13.319 1.00 97.81 291 ILE A N 1
ATOM 2310 C CA . ILE A 1 291 ? -1.325 -6.920 -12.395 1.00 97.81 291 ILE A CA 1
ATOM 2311 C C . ILE A 1 291 ? -1.596 -5.617 -13.149 1.00 97.81 291 ILE A C 1
ATOM 2313 O O . ILE A 1 291 ? -2.534 -4.903 -12.808 1.00 97.81 291 ILE A O 1
ATOM 2317 N N . ALA A 1 292 ? -0.811 -5.291 -14.178 1.00 97.75 292 ALA A N 1
ATOM 2318 C CA . ALA A 1 292 ? -0.948 -4.047 -14.935 1.00 97.75 292 ALA A CA 1
ATOM 2319 C C . ALA A 1 292 ? -2.038 -4.153 -16.016 1.00 97.75 292 ALA A C 1
ATOM 2321 O O . ALA A 1 292 ? -1.795 -3.945 -17.203 1.00 97.75 292 ALA A O 1
ATOM 2322 N N . VAL A 1 293 ? -3.254 -4.491 -15.592 1.00 96.50 293 VAL A N 1
ATOM 2323 C CA . VAL A 1 293 ? -4.474 -4.478 -16.410 1.00 96.50 293 VAL A CA 1
ATOM 2324 C C . VAL A 1 293 ? -5.550 -3.650 -15.711 1.00 96.50 293 VAL A C 1
ATOM 2326 O O . VAL A 1 293 ? -5.564 -3.518 -14.484 1.00 96.50 293 VAL A O 1
ATOM 2329 N N . THR A 1 294 ? -6.453 -3.051 -16.486 1.00 91.81 294 THR A N 1
ATOM 2330 C CA . THR A 1 294 ? -7.438 -2.085 -15.972 1.00 91.81 294 THR A CA 1
ATOM 2331 C C . THR A 1 294 ? -8.412 -2.719 -14.975 1.00 91.81 294 THR A C 1
ATOM 2333 O O . THR A 1 294 ? -8.716 -2.136 -13.929 1.00 91.81 294 THR A O 1
ATOM 2336 N N . ASP A 1 295 ? -8.831 -3.953 -15.238 1.00 92.12 295 ASP A N 1
ATOM 2337 C CA . ASP A 1 295 ? -9.769 -4.748 -14.445 1.00 92.12 295 ASP A CA 1
ATOM 2338 C C . ASP A 1 295 ? -9.095 -5.640 -13.389 1.00 92.12 295 ASP A C 1
ATOM 2340 O O . ASP A 1 295 ? -9.748 -6.505 -12.803 1.00 92.12 295 ASP A O 1
ATOM 2344 N N . TYR A 1 296 ? -7.813 -5.401 -13.086 1.00 95.50 296 TYR A N 1
ATOM 2345 C CA . TYR A 1 296 ? -7.057 -6.182 -12.109 1.00 95.50 296 TYR A CA 1
ATOM 2346 C C . TYR A 1 296 ? -7.774 -6.290 -10.754 1.00 95.50 296 TYR A C 1
ATOM 2348 O O . TYR A 1 296 ? -8.150 -5.279 -10.144 1.00 95.50 296 TYR A O 1
ATOM 2356 N N . GLN A 1 297 ? -7.891 -7.531 -10.269 1.00 94.19 297 GLN A N 1
ATOM 2357 C CA . GLN A 1 297 ? -8.399 -7.876 -8.945 1.00 94.19 297 GLN A CA 1
ATOM 2358 C C . GLN A 1 297 ? -7.305 -8.565 -8.113 1.00 94.19 297 GLN A C 1
ATOM 2360 O O . GLN A 1 297 ? -6.800 -9.612 -8.527 1.00 94.19 297 GLN A O 1
ATOM 2365 N N . PRO A 1 298 ? -6.956 -8.028 -6.927 1.00 96.25 298 PRO A N 1
ATOM 2366 C CA . PRO A 1 298 ? -5.950 -8.632 -6.058 1.00 96.25 298 PRO A CA 1
ATOM 2367 C C . PRO A 1 298 ? -6.289 -10.061 -5.629 1.00 96.25 298 PRO A C 1
ATOM 2369 O O . PRO A 1 298 ? -7.375 -10.324 -5.106 1.00 96.25 298 PRO A O 1
ATOM 2372 N N . THR A 1 299 ? -5.347 -10.988 -5.767 1.00 95.75 299 THR A N 1
ATOM 2373 C CA . THR A 1 299 ? -5.451 -12.327 -5.167 1.00 95.75 299 THR A CA 1
ATOM 2374 C C . THR A 1 299 ? -5.081 -12.286 -3.680 1.00 95.75 299 THR A C 1
ATOM 2376 O O . THR A 1 299 ? -4.559 -11.290 -3.185 1.00 95.75 299 THR A O 1
ATOM 2379 N N . ASP A 1 300 ? -5.395 -13.350 -2.933 1.00 94.69 300 ASP A N 1
ATOM 2380 C CA . ASP A 1 300 ? -5.030 -13.418 -1.508 1.00 94.69 300 ASP A CA 1
ATOM 2381 C C . ASP A 1 300 ? -3.506 -13.361 -1.336 1.00 94.69 300 ASP A C 1
ATOM 2383 O O . ASP A 1 300 ? -3.004 -12.682 -0.442 1.00 94.69 300 ASP A O 1
ATOM 2387 N N . ASP A 1 301 ? -2.783 -14.009 -2.249 1.00 93.69 301 ASP A N 1
ATOM 2388 C CA . ASP A 1 301 ? -1.327 -14.010 -2.289 1.00 93.69 301 ASP A CA 1
ATOM 2389 C C . ASP A 1 301 ? -0.755 -12.615 -2.592 1.00 93.69 301 ASP A C 1
ATOM 2391 O O . ASP A 1 301 ? 0.158 -12.160 -1.903 1.00 93.69 301 ASP A O 1
ATOM 2395 N N . ASP A 1 302 ? -1.355 -11.870 -3.530 1.00 95.19 302 ASP A N 1
ATOM 2396 C CA . ASP A 1 302 ? -0.950 -10.484 -3.805 1.00 95.19 302 ASP A CA 1
ATOM 2397 C C . ASP A 1 302 ? -1.083 -9.607 -2.558 1.00 95.19 302 ASP A C 1
ATOM 2399 O O . ASP A 1 302 ? -0.185 -8.831 -2.231 1.00 95.19 302 ASP A O 1
ATOM 2403 N N . ILE A 1 303 ? -2.190 -9.753 -1.825 1.00 92.88 303 ILE A N 1
ATOM 2404 C CA . ILE A 1 303 ? -2.427 -8.993 -0.597 1.00 92.88 303 ILE A CA 1
ATOM 2405 C C . ILE A 1 303 ? -1.402 -9.366 0.470 1.00 92.88 303 ILE A C 1
ATOM 2407 O O . ILE A 1 303 ? -0.878 -8.470 1.132 1.00 92.88 303 ILE A O 1
ATOM 2411 N N . ILE A 1 304 ? -1.086 -10.652 0.648 1.00 90.81 304 ILE A N 1
ATOM 2412 C CA . ILE A 1 304 ? -0.069 -11.101 1.608 1.00 90.81 304 ILE A CA 1
ATOM 2413 C C . ILE A 1 304 ? 1.294 -10.488 1.264 1.00 90.81 304 ILE A C 1
ATOM 2415 O O . ILE A 1 304 ? 1.917 -9.878 2.143 1.00 90.81 304 ILE A O 1
ATOM 2419 N N . ARG A 1 305 ? 1.709 -10.577 -0.007 1.00 91.06 305 ARG A N 1
ATOM 2420 C CA . ARG A 1 305 ? 2.998 -10.076 -0.512 1.00 91.06 305 ARG A CA 1
ATOM 2421 C C . ARG A 1 305 ? 3.118 -8.555 -0.490 1.00 91.06 305 ARG A C 1
ATOM 2423 O O . ARG A 1 305 ? 4.222 -8.048 -0.302 1.00 91.06 305 ARG A O 1
ATOM 2430 N N . ALA A 1 306 ? 2.011 -7.828 -0.654 1.00 91.50 306 ALA A N 1
ATOM 2431 C CA . ALA A 1 306 ? 2.002 -6.369 -0.697 1.00 91.50 306 ALA A CA 1
ATOM 2432 C C . ALA A 1 306 ? 2.669 -5.753 0.541 1.00 91.50 306 ALA A C 1
ATOM 2434 O O . ALA A 1 306 ? 2.479 -6.204 1.673 1.00 91.50 306 ALA A O 1
ATOM 2435 N N . ARG A 1 307 ? 3.420 -4.671 0.361 1.00 86.50 307 ARG A N 1
ATOM 2436 C CA . ARG A 1 307 ? 4.177 -4.042 1.442 1.00 86.50 307 ARG A CA 1
ATOM 2437 C C . ARG A 1 307 ? 3.778 -2.589 1.630 1.00 86.50 307 ARG A C 1
ATOM 2439 O O . ARG A 1 307 ? 3.952 -1.762 0.744 1.00 86.50 307 ARG A O 1
ATOM 2446 N N . LEU A 1 308 ? 3.381 -2.261 2.852 1.00 82.56 308 LEU A N 1
ATOM 2447 C CA . LEU A 1 308 ? 3.314 -0.890 3.344 1.00 82.56 308 LEU A CA 1
ATOM 2448 C C . LEU A 1 308 ? 4.159 -0.799 4.601 1.00 82.56 308 LEU A C 1
ATOM 2450 O O . LEU A 1 308 ? 3.909 -1.525 5.563 1.00 82.56 308 LEU A O 1
ATOM 2454 N N . ARG A 1 309 ? 5.178 0.062 4.592 1.00 75.31 309 ARG A N 1
ATOM 2455 C CA . ARG A 1 309 ? 5.947 0.330 5.808 1.00 75.31 309 ARG A CA 1
ATOM 2456 C C . ARG A 1 309 ? 5.148 1.287 6.689 1.00 75.31 309 ARG A C 1
ATOM 2458 O O . ARG A 1 309 ? 4.733 2.350 6.233 1.00 75.31 309 ARG A O 1
ATOM 2465 N N . THR A 1 310 ? 4.952 0.910 7.944 1.00 65.88 310 THR A N 1
ATOM 2466 C CA . THR A 1 310 ? 4.324 1.745 8.970 1.00 65.88 310 THR A CA 1
ATOM 2467 C C . THR A 1 310 ? 5.389 2.385 9.857 1.00 65.88 310 THR A C 1
ATOM 2469 O O . THR A 1 310 ? 6.417 1.772 10.162 1.00 65.88 310 THR A O 1
ATOM 2472 N N . LEU A 1 311 ? 5.148 3.629 10.264 1.00 67.94 311 LEU A N 1
ATOM 2473 C CA . LEU A 1 311 ? 5.866 4.288 11.354 1.00 67.94 311 LEU A CA 1
ATOM 2474 C C . LEU A 1 311 ? 4.983 4.274 12.597 1.00 67.94 311 LEU A C 1
ATOM 2476 O O . LEU A 1 311 ? 3.807 4.635 12.520 1.00 67.94 311 LEU A O 1
ATOM 2480 N N . GLY A 1 312 ? 5.553 3.893 13.738 1.00 69.81 312 GLY A N 1
ATOM 2481 C CA . GLY A 1 312 ? 4.820 3.816 15.000 1.00 69.81 312 GLY A CA 1
ATOM 2482 C C . GLY A 1 312 ? 4.215 2.441 15.290 1.00 69.81 312 GLY A C 1
ATOM 2483 O O . GLY A 1 312 ? 4.655 1.411 14.769 1.00 69.81 312 GLY A O 1
ATOM 2484 N N . VAL A 1 313 ? 3.227 2.443 16.182 1.00 74.31 313 VAL A N 1
ATOM 2485 C CA . VAL A 1 313 ? 2.463 1.262 16.591 1.00 74.31 313 VAL A CA 1
ATOM 2486 C C . VAL A 1 313 ? 1.111 1.273 15.889 1.00 74.31 313 VAL A C 1
ATOM 2488 O O . VAL A 1 313 ? 0.303 2.163 16.137 1.00 74.31 313 VAL A O 1
ATOM 2491 N N . GLN A 1 314 ? 0.833 0.249 15.085 1.00 76.94 314 GLN A N 1
ATOM 2492 C CA . GLN A 1 314 ? -0.466 0.070 14.444 1.00 76.94 314 GLN A CA 1
ATOM 2493 C C . GLN A 1 314 ? -1.330 -0.913 15.241 1.00 76.94 314 GLN A C 1
ATOM 2495 O O . GLN A 1 314 ? -0.928 -2.056 15.462 1.00 76.94 314 GLN A O 1
ATOM 2500 N N . GLU A 1 315 ? -2.536 -0.494 15.626 1.00 83.38 315 GLU A N 1
ATOM 2501 C CA . GLU A 1 315 ? -3.568 -1.386 16.169 1.00 83.38 315 GLU A CA 1
ATOM 2502 C C . GLU A 1 315 ? -4.443 -1.936 15.033 1.00 83.38 315 GLU A C 1
ATOM 2504 O O . GLU A 1 315 ? -4.932 -1.184 14.189 1.00 83.38 315 GLU A O 1
ATOM 2509 N N . TYR A 1 316 ? -4.659 -3.250 15.039 1.00 82.81 316 TYR A N 1
ATOM 2510 C CA . TYR A 1 316 ? -5.598 -3.962 14.180 1.00 82.81 316 TYR A CA 1
ATOM 2511 C C . TYR A 1 316 ? -6.645 -4.643 15.052 1.00 82.81 316 TYR A C 1
ATOM 2513 O O . TYR A 1 316 ? -6.303 -5.428 15.939 1.00 82.81 316 TYR A O 1
ATOM 2521 N N . ARG A 1 317 ? -7.919 -4.359 14.788 1.00 87.50 317 ARG A N 1
ATOM 2522 C CA . ARG A 1 317 ? -9.052 -4.993 15.465 1.00 87.50 317 ARG A CA 1
ATOM 2523 C C . ARG A 1 317 ? -9.640 -6.027 14.528 1.00 87.50 317 ARG A C 1
ATOM 2525 O O . ARG A 1 317 ? -10.013 -5.684 13.420 1.00 87.50 317 ARG A O 1
ATOM 2532 N N . ILE A 1 318 ? -9.683 -7.273 14.972 1.00 88.19 318 ILE A N 1
ATOM 2533 C CA . ILE A 1 318 ? -10.123 -8.407 14.167 1.00 88.19 318 ILE A CA 1
ATOM 2534 C C . ILE A 1 318 ? -11.199 -9.130 14.957 1.00 88.19 318 ILE A C 1
ATOM 2536 O O . ILE A 1 318 ? -10.960 -9.559 16.088 1.00 88.19 318 ILE A O 1
ATOM 2540 N N . THR A 1 319 ? -12.376 -9.285 14.367 1.00 89.81 319 THR A N 1
ATOM 2541 C CA . THR A 1 319 ? -13.425 -10.134 14.939 1.00 89.81 319 THR A CA 1
ATOM 2542 C C . THR A 1 319 ? -13.390 -11.480 14.236 1.00 89.81 319 THR A C 1
ATOM 2544 O O . THR A 1 319 ? -13.354 -11.534 13.013 1.00 89.81 319 THR A O 1
ATOM 2547 N N . LEU A 1 320 ? -13.345 -12.576 14.997 1.00 89.69 320 LEU A N 1
ATOM 2548 C CA . LEU A 1 320 ? -13.280 -13.903 14.388 1.00 89.69 320 LEU A CA 1
ATOM 2549 C C . LEU A 1 320 ? -14.650 -14.305 13.823 1.00 89.69 320 LEU A C 1
ATOM 2551 O O . LEU A 1 320 ? -15.632 -14.372 14.565 1.00 89.69 320 LEU A O 1
ATOM 2555 N N . ASP A 1 321 ? -14.689 -14.646 12.540 1.00 88.88 321 ASP A N 1
ATOM 2556 C CA . ASP A 1 321 ? -15.908 -15.009 11.805 1.00 88.88 321 ASP A CA 1
ATOM 2557 C C . ASP A 1 321 ? -16.247 -16.509 11.913 1.00 88.88 321 ASP A C 1
ATOM 2559 O O . ASP A 1 321 ? -17.381 -16.926 11.685 1.00 88.88 321 ASP A O 1
ATOM 2563 N N . HIS A 1 322 ? -15.264 -17.345 12.259 1.00 82.75 322 HIS A N 1
ATOM 2564 C CA . HIS A 1 322 ? -15.368 -18.810 12.250 1.00 82.75 322 HIS A CA 1
ATOM 2565 C C . HIS A 1 322 ? -14.462 -19.461 13.309 1.00 82.75 322 HIS A C 1
ATOM 2567 O O . HIS A 1 322 ? -13.518 -18.855 13.821 1.00 82.75 322 HIS A O 1
ATOM 2573 N N . GLY A 1 323 ? -14.754 -20.721 13.648 1.00 82.44 323 GLY A N 1
ATOM 2574 C CA . GLY A 1 323 ? -14.014 -21.510 14.640 1.00 82.44 323 GLY A CA 1
ATOM 2575 C C . GLY A 1 323 ? -14.607 -21.462 16.055 1.00 82.44 323 GLY A C 1
ATOM 2576 O O . GLY A 1 323 ? -15.722 -21.006 16.280 1.00 82.44 323 GLY A O 1
ATOM 2577 N N . ARG A 1 324 ? -13.862 -21.960 17.050 1.00 80.19 324 ARG A N 1
ATOM 2578 C CA . ARG A 1 324 ? -14.355 -22.075 18.444 1.00 80.19 324 ARG A CA 1
ATOM 2579 C C . ARG A 1 324 ? -14.505 -20.735 19.172 1.00 80.19 324 ARG A C 1
ATOM 2581 O O . ARG A 1 324 ? -15.122 -20.682 20.229 1.00 80.19 324 ARG A O 1
ATOM 2588 N N . ALA A 1 325 ? -13.920 -19.674 18.626 1.00 83.69 325 ALA A N 1
ATOM 2589 C CA . ALA A 1 325 ? -13.891 -18.344 19.220 1.00 83.69 325 ALA A CA 1
ATOM 2590 C C . ALA A 1 325 ? -14.631 -17.304 18.356 1.00 83.69 325 ALA A C 1
ATOM 2592 O O . ALA A 1 325 ? -14.279 -16.130 18.393 1.00 83.69 325 ALA A O 1
ATOM 2593 N N . VAL A 1 326 ? -15.646 -17.716 17.583 1.00 86.75 326 VAL A N 1
ATOM 2594 C CA . VAL A 1 326 ? -16.485 -16.796 16.785 1.00 86.75 326 VAL A CA 1
ATOM 2595 C C . VAL A 1 326 ? -17.000 -15.640 17.647 1.00 86.75 326 VAL A C 1
ATOM 2597 O O . VAL A 1 326 ? -17.421 -15.838 18.792 1.00 86.75 326 VAL A O 1
ATOM 2600 N N . GLY A 1 327 ? -16.941 -14.427 17.099 1.00 85.00 327 GLY A N 1
ATOM 2601 C CA . GLY A 1 327 ? -17.346 -13.192 17.769 1.00 85.00 327 GLY A CA 1
ATOM 2602 C C . GLY A 1 327 ? -16.368 -12.696 18.840 1.00 85.00 327 GLY A C 1
ATOM 2603 O O . GLY A 1 327 ? -16.627 -11.671 19.466 1.00 85.00 327 GLY A O 1
ATOM 2604 N N . GLN A 1 328 ? -15.251 -13.393 19.081 1.00 89.38 328 GLN A N 1
ATOM 2605 C CA . GLN A 1 328 ? -14.182 -12.888 19.939 1.00 89.38 328 GLN A CA 1
ATOM 2606 C C . GLN A 1 328 ? -13.403 -11.793 19.206 1.00 89.38 328 GLN A C 1
ATOM 2608 O O . GLN A 1 328 ? -12.879 -12.019 18.117 1.00 89.38 328 GLN A O 1
ATOM 2613 N N . GLU A 1 329 ? -13.267 -10.635 19.845 1.00 89.75 329 GLU A N 1
ATOM 2614 C CA . GLU A 1 329 ? -12.406 -9.557 19.364 1.00 89.75 329 GLU A CA 1
ATOM 2615 C C . GLU A 1 329 ? -10.938 -9.864 19.703 1.00 89.75 329 GLU A C 1
ATOM 2617 O O . GLU A 1 329 ? -10.607 -10.222 20.843 1.00 89.75 329 GLU A O 1
ATOM 2622 N N . 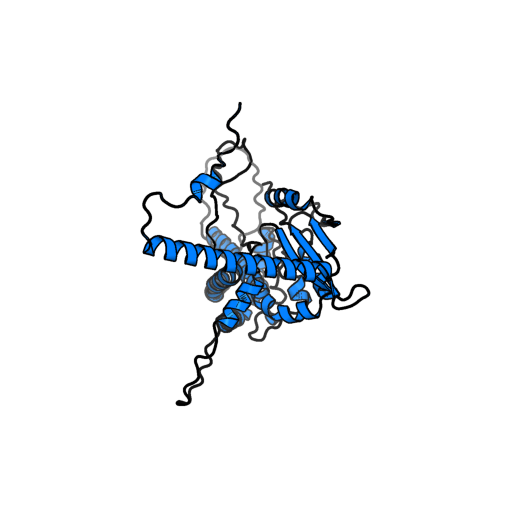TRP A 1 330 ? -10.065 -9.703 18.715 1.00 90.12 330 TRP A N 1
ATOM 2623 C CA . TRP A 1 330 ? -8.613 -9.722 18.832 1.00 90.12 330 TRP A CA 1
ATOM 2624 C C . TRP A 1 330 ? -8.056 -8.346 18.478 1.00 90.12 330 TRP A C 1
ATOM 2626 O O . TRP A 1 330 ? -8.387 -7.786 17.437 1.00 90.12 330 TRP A O 1
ATOM 2636 N N . ARG A 1 331 ? -7.185 -7.808 19.334 1.00 89.06 331 ARG A N 1
ATOM 2637 C CA . ARG A 1 331 ? -6.454 -6.561 19.087 1.00 89.06 331 ARG A CA 1
ATOM 2638 C C . ARG A 1 331 ? -4.980 -6.880 18.909 1.00 89.06 331 ARG A C 1
ATOM 2640 O O . ARG A 1 331 ? -4.311 -7.281 19.865 1.00 89.06 331 ARG A O 1
ATOM 2647 N N . LEU A 1 332 ? -4.500 -6.761 17.678 1.00 86.81 332 LEU A N 1
ATOM 2648 C CA . LEU A 1 332 ? -3.114 -7.014 17.314 1.00 86.81 332 LEU A CA 1
ATOM 2649 C C . LEU A 1 332 ? -2.384 -5.679 17.200 1.00 86.81 332 LEU A C 1
ATOM 2651 O O . LEU A 1 332 ? -2.850 -4.774 16.517 1.00 86.81 332 LEU A O 1
ATOM 2655 N N . TYR A 1 333 ? -1.233 -5.575 17.848 1.00 84.06 333 TYR A N 1
ATOM 2656 C CA . TYR A 1 333 ? -0.390 -4.387 17.835 1.00 84.06 333 TYR A CA 1
ATOM 2657 C C . TYR A 1 333 ? 0.882 -4.698 17.041 1.00 84.06 333 TYR A C 1
ATOM 2659 O O . TYR A 1 333 ? 1.701 -5.506 17.487 1.00 84.06 333 TYR A O 1
ATOM 2667 N N . ASP A 1 334 ? 1.038 -4.094 15.863 1.00 80.19 334 ASP A N 1
ATOM 2668 C CA . ASP A 1 334 ? 2.243 -4.198 15.032 1.00 80.19 334 ASP A CA 1
ATOM 2669 C C . ASP A 1 334 ? 3.145 -2.994 15.308 1.00 80.19 334 ASP A C 1
ATOM 2671 O O . ASP A 1 334 ? 2.795 -1.853 15.006 1.00 80.19 334 ASP A O 1
ATOM 2675 N N . VAL A 1 335 ? 4.295 -3.244 15.931 1.00 75.12 335 VAL A N 1
ATOM 2676 C CA . VAL A 1 335 ? 5.274 -2.203 16.256 1.00 75.12 335 VAL A CA 1
ATOM 2677 C C . VAL A 1 335 ? 6.306 -2.139 15.137 1.00 75.12 335 VAL A C 1
ATOM 2679 O O . VAL A 1 335 ? 6.945 -3.150 14.819 1.00 75.12 335 VAL A O 1
ATOM 2682 N N . GLY A 1 336 ? 6.502 -0.948 14.565 1.00 66.19 336 GLY A N 1
ATOM 2683 C CA . GLY A 1 336 ? 7.545 -0.692 13.573 1.00 66.19 336 GLY A CA 1
ATOM 2684 C C . GLY A 1 336 ? 8.909 -1.243 14.010 1.00 66.19 336 GLY A C 1
ATOM 2685 O O . GLY A 1 336 ? 9.285 -1.199 15.178 1.00 66.19 336 GLY A O 1
ATOM 2686 N N . GLY A 1 337 ? 9.652 -1.813 13.061 1.00 60.47 337 GLY A N 1
ATOM 2687 C CA . GLY A 1 337 ? 10.890 -2.551 13.342 1.00 60.47 337 GLY A CA 1
ATOM 2688 C C . GLY A 1 337 ? 12.130 -1.699 13.634 1.00 60.47 337 GLY A C 1
ATOM 2689 O O . GLY A 1 337 ? 13.200 -2.282 13.779 1.00 60.47 337 GLY A O 1
ATOM 2690 N N . THR A 1 338 ? 12.011 -0.368 13.680 1.00 57.56 338 THR A N 1
ATOM 2691 C CA . THR A 1 338 ? 13.140 0.544 13.927 1.00 57.56 338 THR A CA 1
ATOM 2692 C C . THR A 1 338 ? 13.413 0.689 15.426 1.00 57.56 338 THR A C 1
ATOM 2694 O O . THR A 1 338 ? 12.494 0.594 16.251 1.00 57.56 338 THR A O 1
ATOM 2697 N N . ARG A 1 339 ? 14.673 0.948 15.808 1.00 55.78 339 ARG A N 1
ATOM 2698 C CA . ARG A 1 339 ? 15.078 1.054 17.229 1.00 55.78 339 ARG A CA 1
ATOM 2699 C C . ARG A 1 339 ? 14.269 2.095 18.016 1.00 55.78 339 ARG A C 1
ATOM 2701 O O . ARG A 1 339 ? 13.943 1.855 19.178 1.00 55.78 339 ARG A O 1
ATOM 2708 N N . SER A 1 340 ? 13.898 3.208 17.383 1.00 55.53 340 SER A N 1
ATOM 2709 C CA . SER A 1 340 ? 13.083 4.275 17.984 1.00 55.53 340 SER A CA 1
ATOM 2710 C C . SER A 1 340 ? 11.638 3.847 18.266 1.00 55.53 340 SER A C 1
ATOM 2712 O O . SER A 1 340 ? 11.061 4.237 19.281 1.00 55.53 340 SER A O 1
ATOM 2714 N N . THR A 1 341 ? 11.061 2.986 17.426 1.00 56.62 341 THR A N 1
ATOM 2715 C CA . THR A 1 341 ? 9.666 2.537 17.564 1.00 56.62 341 THR A CA 1
ATOM 2716 C C . THR A 1 341 ? 9.519 1.452 18.635 1.00 56.62 341 THR A C 1
ATOM 2718 O O . THR A 1 341 ? 8.508 1.384 19.335 1.00 56.62 341 THR A O 1
ATOM 2721 N N . LEU A 1 342 ? 10.566 0.650 18.863 1.00 57.41 342 LEU A N 1
ATOM 2722 C CA . LEU A 1 342 ? 10.602 -0.318 19.965 1.00 57.41 342 LEU A CA 1
ATOM 2723 C C . LEU A 1 342 ? 10.506 0.356 21.343 1.00 57.41 342 LEU A C 1
ATOM 2725 O O . LEU A 1 342 ? 9.913 -0.225 22.253 1.00 57.41 342 LEU A O 1
ATOM 2729 N N . ALA A 1 343 ? 11.008 1.585 21.506 1.00 57.03 343 ALA A N 1
ATOM 2730 C CA . ALA A 1 343 ? 10.857 2.339 22.753 1.00 57.03 343 ALA A CA 1
ATOM 2731 C C . ALA A 1 343 ? 9.384 2.688 23.051 1.00 57.03 343 ALA A C 1
ATOM 2733 O O . ALA A 1 343 ? 8.964 2.628 24.210 1.00 57.03 343 ALA A O 1
ATOM 2734 N N . GLN A 1 344 ? 8.570 2.945 22.018 1.00 58.38 344 GLN A N 1
ATOM 2735 C CA . GLN A 1 344 ? 7.132 3.231 22.154 1.00 58.38 344 GLN A CA 1
ATOM 2736 C C . GLN A 1 344 ? 6.343 2.019 22.672 1.00 58.38 344 GLN A C 1
ATOM 2738 O O . GLN A 1 344 ? 5.353 2.181 23.383 1.00 58.38 344 GLN A O 1
ATOM 2743 N N . SER A 1 345 ? 6.825 0.793 22.423 1.00 57.88 345 SER A N 1
ATOM 2744 C CA . SER A 1 345 ? 6.189 -0.434 22.936 1.00 57.88 345 SER A CA 1
ATOM 2745 C C . SER A 1 345 ? 6.151 -0.520 24.470 1.00 57.88 345 SER A C 1
ATOM 2747 O O . SER A 1 345 ? 5.355 -1.275 25.029 1.00 57.88 345 SER A O 1
ATOM 2749 N N . SER A 1 346 ? 6.982 0.261 25.174 1.00 59.16 346 SER A N 1
ATOM 2750 C CA . SER A 1 346 ? 6.989 0.320 26.641 1.00 59.16 346 SER A CA 1
ATOM 2751 C C . SER A 1 346 ? 5.665 0.817 27.232 1.00 59.16 346 SER A C 1
ATOM 2753 O O . SER A 1 346 ? 5.278 0.346 28.299 1.00 59.16 346 SER A O 1
ATOM 2755 N N . GLN A 1 347 ? 4.931 1.668 26.507 1.00 57.88 347 GLN A N 1
ATOM 2756 C CA . GLN A 1 347 ? 3.639 2.220 26.931 1.00 57.88 347 GLN A CA 1
ATOM 2757 C C . GLN A 1 347 ? 2.517 1.167 26.957 1.00 57.88 347 GLN A C 1
ATOM 2759 O O . GLN A 1 347 ? 1.524 1.329 27.660 1.00 57.88 347 GLN A O 1
ATOM 2764 N N . LEU A 1 348 ? 2.689 0.049 26.242 1.00 58.22 348 LEU A N 1
ATOM 2765 C CA . LEU A 1 348 ? 1.706 -1.039 26.167 1.00 58.22 348 LEU A CA 1
ATOM 2766 C C . LEU A 1 348 ? 1.854 -2.074 27.296 1.00 58.22 348 LEU A C 1
ATOM 2768 O O . LEU A 1 348 ? 1.024 -2.971 27.419 1.00 58.22 348 LEU A O 1
ATOM 2772 N N . LYS A 1 349 ? 2.892 -1.972 28.138 1.00 52.88 349 LYS A N 1
ATOM 2773 C CA . LYS A 1 349 ? 3.229 -2.989 29.155 1.00 52.88 349 LYS A CA 1
ATOM 2774 C C . LYS A 1 349 ? 2.271 -3.045 30.355 1.00 52.88 349 LYS A C 1
ATOM 2776 O O . LYS A 1 349 ? 2.332 -4.005 31.114 1.00 52.88 349 LYS A O 1
ATOM 2781 N N . ASN A 1 350 ? 1.376 -2.067 30.511 1.00 50.91 350 ASN A N 1
ATOM 2782 C CA . ASN A 1 350 ? 0.445 -1.974 31.648 1.00 50.91 350 ASN A CA 1
ATOM 2783 C C . ASN A 1 350 ? -0.876 -2.739 31.440 1.00 50.91 350 ASN A C 1
ATOM 2785 O O . ASN A 1 350 ? -1.843 -2.539 32.171 1.00 50.91 350 ASN A O 1
ATOM 2789 N N . VAL A 1 351 ? -0.948 -3.600 30.425 1.00 59.12 351 VAL A N 1
ATOM 2790 C CA . VAL A 1 351 ? -2.156 -4.329 30.036 1.00 59.12 351 VAL A CA 1
ATOM 2791 C C . VAL A 1 351 ? -1.799 -5.807 29.875 1.00 59.12 351 VAL A C 1
ATOM 2793 O O . VAL A 1 351 ? -0.692 -6.133 29.455 1.00 59.12 351 VAL A O 1
ATOM 2796 N N . GLU A 1 352 ? -2.729 -6.711 30.191 1.00 66.44 352 GLU A N 1
ATOM 2797 C CA . GLU A 1 352 ? -2.590 -8.149 29.932 1.00 66.44 352 GLU A CA 1
ATOM 2798 C C . GLU A 1 352 ? -2.504 -8.397 28.410 1.00 66.44 352 GLU A C 1
ATOM 2800 O O . GLU A 1 352 ? -3.506 -8.579 27.717 1.00 66.44 352 GLU A O 1
ATOM 2805 N N . ILE A 1 353 ? -1.288 -8.302 27.867 1.00 79.00 353 ILE A N 1
ATOM 2806 C CA . ILE A 1 353 ? -0.980 -8.420 26.442 1.00 79.00 353 ILE A CA 1
ATOM 2807 C C . ILE A 1 353 ? -0.043 -9.605 26.242 1.00 79.00 353 ILE A C 1
ATOM 2809 O O . ILE A 1 353 ? 1.052 -9.673 26.805 1.00 79.00 353 ILE A O 1
ATOM 2813 N N . LYS A 1 354 ? -0.449 -10.541 25.383 1.00 83.75 354 LYS A N 1
ATOM 2814 C CA . LYS A 1 354 ? 0.427 -11.631 24.946 1.00 83.75 354 LYS A CA 1
ATOM 2815 C C . LYS A 1 354 ? 1.447 -11.077 23.957 1.00 83.75 354 LYS A C 1
ATOM 2817 O O . LYS A 1 354 ? 1.106 -10.234 23.138 1.00 83.75 354 LYS A O 1
ATOM 2822 N N . THR A 1 355 ? 2.689 -11.549 24.000 1.00 82.56 355 THR A N 1
ATOM 2823 C CA . THR A 1 355 ? 3.751 -11.070 23.098 1.00 82.56 355 THR A CA 1
ATOM 2824 C C . THR A 1 355 ? 4.225 -12.189 22.177 1.00 82.56 355 THR A C 1
ATOM 2826 O O . THR A 1 355 ? 4.630 -13.245 22.659 1.00 82.56 355 THR A O 1
ATOM 2829 N N . ALA A 1 356 ? 4.234 -11.943 20.866 1.00 81.44 356 ALA A N 1
ATOM 2830 C CA . ALA A 1 356 ? 4.852 -12.806 19.861 1.00 81.44 356 ALA A CA 1
ATOM 2831 C C . ALA A 1 356 ? 6.133 -12.148 19.329 1.00 81.44 356 ALA A C 1
ATOM 2833 O O . ALA A 1 356 ? 6.115 -10.983 18.928 1.00 81.44 356 ALA A O 1
ATOM 2834 N N . ARG A 1 357 ? 7.255 -12.883 19.330 1.00 82.25 357 ARG A N 1
ATOM 2835 C CA . ARG A 1 357 ? 8.548 -12.392 18.828 1.00 82.25 357 ARG A CA 1
ATOM 2836 C C . ARG A 1 357 ? 8.925 -13.073 17.520 1.00 82.25 357 ARG A C 1
ATOM 2838 O O . ARG A 1 357 ? 9.013 -14.294 17.469 1.00 82.25 357 ARG A O 1
ATOM 2845 N N . PHE A 1 358 ? 9.220 -12.269 16.509 1.00 80.38 358 PHE A N 1
ATOM 2846 C CA . PHE A 1 358 ? 9.611 -12.706 15.177 1.00 80.38 358 PHE A CA 1
ATOM 2847 C C . PHE A 1 358 ? 11.110 -12.519 14.972 1.00 80.38 358 PHE A C 1
ATOM 2849 O O . PHE A 1 358 ? 11.663 -11.454 15.263 1.00 80.38 358 PHE A O 1
ATOM 2856 N N . ARG A 1 359 ? 11.763 -13.563 14.459 1.00 75.88 359 ARG A N 1
ATOM 2857 C CA . ARG A 1 359 ? 13.177 -13.562 14.079 1.00 75.88 359 ARG A CA 1
ATOM 2858 C C . ARG A 1 359 ? 13.313 -14.255 12.722 1.00 75.88 359 ARG A C 1
ATOM 2860 O O . ARG A 1 359 ? 13.011 -15.445 12.650 1.00 75.88 359 ARG A O 1
ATOM 2867 N N . PRO A 1 360 ? 13.715 -13.542 11.660 1.00 68.19 360 PRO A N 1
ATOM 2868 C CA . PRO A 1 360 ? 13.940 -14.172 10.371 1.00 68.19 360 PRO A CA 1
ATOM 2869 C C . PRO A 1 360 ? 15.201 -15.036 10.449 1.00 68.19 360 PRO A C 1
ATOM 2871 O O . PRO A 1 360 ? 16.222 -14.615 10.988 1.00 68.19 360 PRO A O 1
ATOM 2874 N N . ILE A 1 361 ? 15.113 -16.259 9.929 1.00 70.25 361 ILE A N 1
ATOM 2875 C CA . ILE A 1 361 ? 16.229 -17.218 9.919 1.00 70.25 361 ILE A CA 1
ATOM 2876 C C . ILE A 1 361 ? 17.194 -16.912 8.757 1.00 70.25 361 ILE A C 1
ATOM 2878 O O . ILE A 1 361 ? 18.387 -17.177 8.857 1.00 70.25 361 ILE A O 1
ATOM 2882 N N . SER A 1 362 ? 16.695 -16.307 7.675 1.00 63.31 362 SER A N 1
ATOM 2883 C CA . SER A 1 362 ? 17.451 -16.006 6.450 1.00 63.31 362 SER A CA 1
ATOM 2884 C C . SER A 1 362 ? 18.460 -14.860 6.589 1.00 63.31 362 SER A C 1
ATOM 2886 O O . SER A 1 362 ? 19.442 -14.829 5.856 1.00 63.31 362 SER A O 1
ATOM 2888 N N . CYS A 1 363 ? 18.270 -13.949 7.547 1.00 57.44 363 CYS A N 1
ATOM 2889 C CA . CYS A 1 363 ? 19.055 -12.714 7.658 1.00 57.44 363 CYS A CA 1
ATOM 2890 C C . CYS A 1 363 ? 20.431 -12.887 8.331 1.00 57.44 363 CYS A C 1
ATOM 2892 O O . CYS A 1 363 ? 21.039 -11.896 8.726 1.00 57.44 363 CYS A O 1
ATOM 2894 N N . PHE A 1 364 ? 20.940 -14.114 8.504 1.00 56.56 364 PHE A N 1
ATOM 2895 C CA . PHE A 1 364 ? 22.224 -14.351 9.187 1.00 56.56 364 PHE A CA 1
ATOM 2896 C C . PHE A 1 364 ? 23.420 -13.686 8.474 1.00 56.56 364 PHE A C 1
ATOM 2898 O O . PHE A 1 364 ? 24.406 -13.347 9.122 1.00 56.56 364 PHE A O 1
ATOM 2905 N N . ASN A 1 365 ? 23.308 -13.444 7.162 1.00 58.84 365 ASN A N 1
ATOM 2906 C CA . ASN A 1 365 ? 24.365 -12.857 6.330 1.00 58.84 365 ASN A CA 1
ATOM 2907 C C . ASN A 1 365 ? 24.094 -11.394 5.920 1.00 58.84 365 ASN A C 1
ATOM 2909 O O . ASN A 1 365 ? 24.821 -10.844 5.092 1.00 58.84 365 ASN A O 1
ATOM 2913 N N . GLU A 1 366 ? 23.043 -10.763 6.450 1.00 57.47 366 GLU A N 1
ATOM 2914 C CA . GLU A 1 366 ? 22.608 -9.420 6.050 1.00 57.47 366 GLU A CA 1
ATOM 2915 C C . GLU A 1 366 ? 23.035 -8.361 7.076 1.00 57.47 366 GLU A C 1
ATOM 2917 O O . GLU A 1 366 ? 22.977 -8.579 8.287 1.00 57.47 366 GLU A O 1
ATOM 2922 N N . LYS A 1 367 ? 23.447 -7.177 6.602 1.00 56.62 367 LYS A N 1
ATOM 2923 C CA . LYS A 1 367 ? 23.690 -6.017 7.473 1.00 56.62 367 LYS A CA 1
ATOM 2924 C C . LYS A 1 367 ? 22.380 -5.269 7.710 1.00 56.62 367 LYS A C 1
ATOM 2926 O O . LYS A 1 367 ? 21.626 -5.021 6.773 1.00 56.62 367 LYS A O 1
ATOM 2931 N N . LEU A 1 368 ? 22.131 -4.864 8.955 1.00 55.53 368 LEU A N 1
ATOM 2932 C CA . LEU A 1 368 ? 21.007 -3.985 9.275 1.00 55.53 368 LEU A CA 1
ATOM 2933 C C . LEU A 1 368 ? 21.207 -2.626 8.594 1.00 55.53 368 LEU A C 1
ATOM 2935 O O . LEU A 1 368 ? 22.270 -2.023 8.714 1.00 55.53 368 LEU A O 1
ATOM 2939 N N . ALA A 1 369 ? 20.161 -2.119 7.943 1.00 54.84 369 ALA A N 1
ATOM 2940 C CA . ALA A 1 369 ? 20.187 -0.817 7.273 1.00 54.84 369 ALA A CA 1
ATOM 2941 C C . ALA A 1 369 ? 20.439 0.375 8.226 1.00 54.84 369 ALA A C 1
ATOM 2943 O O . ALA A 1 369 ? 20.748 1.462 7.760 1.00 54.84 369 ALA A O 1
ATOM 2944 N N . GLU A 1 370 ? 20.308 0.183 9.545 1.00 48.28 370 GLU A N 1
ATOM 2945 C CA . GLU A 1 370 ? 20.472 1.220 10.581 1.00 48.28 370 GLU A CA 1
ATOM 2946 C C . GLU A 1 370 ? 21.882 1.253 11.217 1.00 48.28 370 GLU A C 1
ATOM 2948 O O . GLU A 1 370 ? 22.060 1.883 12.258 1.00 48.28 370 GLU A O 1
ATOM 2953 N N . GLY A 1 371 ? 22.867 0.536 10.663 1.00 38.62 371 GLY A N 1
ATOM 2954 C CA . GLY A 1 371 ? 24.210 0.403 11.254 1.00 38.62 371 GLY A CA 1
ATOM 2955 C C . GLY A 1 371 ? 25.372 0.534 10.267 1.00 38.62 371 GLY A C 1
ATOM 2956 O O . GLY A 1 371 ? 26.401 -0.104 10.491 1.00 38.62 371 GLY A O 1
ATOM 2957 N N . ALA A 1 372 ? 25.184 1.281 9.176 1.00 33.75 372 ALA A N 1
ATOM 2958 C CA . ALA A 1 372 ? 26.231 1.622 8.213 1.00 33.75 372 ALA A CA 1
ATOM 2959 C C . ALA A 1 372 ? 26.655 3.079 8.374 1.00 33.75 372 ALA A C 1
ATOM 2961 O O . ALA A 1 372 ? 25.743 3.911 8.588 1.00 33.75 372 ALA A O 1
#

Radius of gyration: 29.32 Å; chains: 1; bounding box: 87×66×92 Å

Secondary structure (DSSP, 8-state):
-------HHHHHHSPPTT--HHHHHHHHHHHHHHHHHHHHHHHHHHHHHHHHHHSPPPEEEEEEESTTSSHHHHHHHHHHHH-HHHHHHHTTTHHHHHHHHHHHHHHHHHHHHHHHHHHTTSPPP----------------PPPP---HHHHHHHHHTTHHHHHHHHHHHHHHGGG-SS---S-----S---S-------------EETTS-HHHHHHHHHHT-PPP---S--S-------HHHHHHHHHHHTHHHHHHHHH-HHHHHHHHHTT--GGGSTT--GGGHHHHSSTT----HHHHHH---PEESEEEEEEE--SSTTTT-EEEEEEE-SSHHHHHHGGGGTTS--EEEEE--SGGGGPPPTT--

pLDDT: mean 74.81, std 20.17, range [28.34, 98.38]

Organism: NCBI:txid297713

Foldseek 3Di:
DDPDDPDVVVVVPDDDPDDDPVNVVVVVVVVVVVVVVVVVVVVVVVVVVVVVVVADDFAFEEEAEFPPLCRVLVVLVCCVVFVVVVVVVCQVVCLLLLLLLLLVLLVVLLVLLVVLVVVVPDPDPPCPDDDDDDDPPCPPPDDRQDDDVLSVVLSVLSVVSVVLNVVSLCLLAVVVDDPDDDPDDPVDPDDDDDPPDPPPDPPDRAHEQPDGSSVSSVVLVVVPDPPPDPPDDPDPPPPDRPLLVSLVSLLSSLVSLLCCVPDPSSVVSCVVVVNPSVPDQSDCSVVSVQSSHSPRGDDSVNSSSRDHQYAAKHWDWGAGCDDPRHRHIYIYIYFGNDPVRVVVCVVVVVDPYHYDYGDDPPCPPPDDPVPD